Protein AF-U6MDV1-F1 (afdb_monomer_lite)

Organism: NCBI:txid51315

Secondary structure (DSSP, 8-state):
----------------------------------S----------------SPPEEE-HHHHHHHHHHHHHTTTTTSSPPPEEPPHHHHHHHH-HHHHHHHHTSTTGGGGBSSS--STTTB-HHHHHHHHHH-S-TTT-TTGGG--TTTS-SEEEEEETTSPP-HHHHHHHHHHHHHHHHHHTT--GGG-B--TTSTTTTSHHHHHHHHHT-SS--EEEEEEE---SSSEEEEEEEETT---TT-B---HHHHHHHHHHHHHS-----TT----------------

Foldseek 3Di:
DDDDDDDDDDDDDDDDDDDDDDDDDDDDDDDDDDDPDPPPPPPPPPPPQQFFFFKDWCCVLQQVLLQCLQPPLQVCPADRAAADDQVLVLVQQDDVLLVVLLPDPCQQSQFCPSDSDSVGGRVQRSLQRVCQHGGLAASPNLVVRACPNPFFQKFKDWLPDDDRSNVRLVVLQLVLLVLCVVVVPQLVPDWDDCVDPPNVDRSVSNNLRSNDNQFRHKIWMWGRRRNGHIIMIGMDTRRGGDTGDRRHDRSSSVSSVVVSVPPPDDPDPPPPPPPPPDDDDDDDDD

Sequence (286 aa):
MSRLGLLACCGGLLAAAASGDTSETVTSQYAAVNPHNNSLIARSLFVQATGAPKAQDKTDECLSAVNALRTDGLNYFLPTIIKAENAEVFESLGEKTTEELLNGEDASQYSTSGGQGKDDVNFTLAIAAKLAGASAQNCDLGEAANAKKYRGVVVPFAASSSFDCGTLIEASFTAGLRHLQMEKFIAAKGTYNVTKAPFNNVAASNVAFMMSDKSSKMSCAATTNCEAGYNVLYCHFIESLKTGDSTFPVELYNALLKRQEGTAWTADPGFVTIIFSSALLLLSGL

pLDDT: mean 77.91, std 23.86, range [32.16, 98.75]

Radius of gyration: 31.09 Å; chains: 1; bounding box: 73×98×83 Å

Structure (mmCIF, N/CA/C/O backbone):
data_AF-U6MDV1-F1
#
_entry.id   AF-U6MDV1-F1
#
loop_
_atom_site.group_PDB
_atom_site.id
_atom_site.type_symbol
_atom_site.label_atom_id
_atom_site.label_alt_id
_atom_site.label_comp_id
_atom_site.label_asym_id
_atom_site.label_entity_id
_atom_site.label_seq_id
_atom_site.pdbx_PDB_ins_code
_atom_site.Cartn_x
_atom_site.Cartn_y
_atom_site.Cartn_z
_atom_site.occupancy
_atom_site.B_iso_or_equiv
_atom_site.auth_seq_id
_atom_site.auth_comp_id
_atom_site.auth_asym_id
_atom_site.auth_atom_id
_atom_site.pdbx_PDB_model_num
ATOM 1 N N . MET A 1 1 ? -27.266 -76.180 23.041 1.00 39.62 1 MET A N 1
ATOM 2 C CA . MET A 1 1 ? -26.182 -76.878 23.764 1.00 39.62 1 MET A CA 1
ATOM 3 C C . MET A 1 1 ? -25.399 -75.839 24.567 1.00 39.62 1 MET A C 1
ATOM 5 O O . MET A 1 1 ? -25.052 -74.826 23.985 1.00 39.62 1 MET A O 1
ATOM 9 N N . SER A 1 2 ? -25.289 -76.068 25.885 1.00 34.69 2 SER A N 1
ATOM 10 C CA . SER A 1 2 ? -24.341 -75.596 26.935 1.00 34.69 2 SER A CA 1
ATOM 11 C C . SER A 1 2 ? -23.536 -74.290 26.714 1.00 34.69 2 SER A C 1
ATOM 13 O O . SER A 1 2 ? -22.831 -74.191 25.723 1.00 34.69 2 SER A O 1
ATOM 15 N N . ARG A 1 3 ? -23.666 -73.223 27.540 1.00 38.66 3 ARG A N 1
ATOM 16 C CA . ARG A 1 3 ? -23.031 -72.943 28.877 1.00 38.66 3 ARG A CA 1
ATOM 17 C C . ARG A 1 3 ? -21.484 -73.069 28.847 1.00 38.66 3 ARG A C 1
ATOM 19 O O . ARG A 1 3 ? -21.020 -74.051 28.295 1.00 38.66 3 ARG A O 1
ATOM 26 N N . LEU A 1 4 ? -20.609 -72.211 29.400 1.00 40.50 4 LEU A N 1
ATOM 27 C CA . LEU A 1 4 ? -20.542 -71.378 30.626 1.00 40.50 4 LEU A CA 1
ATOM 28 C C . LEU A 1 4 ? -19.373 -70.355 30.474 1.00 40.50 4 LEU A C 1
ATOM 30 O O . LEU A 1 4 ? -18.396 -70.668 29.804 1.00 40.50 4 LEU A O 1
ATOM 34 N N . GLY A 1 5 ? -19.414 -69.177 31.111 1.00 38.81 5 GLY A N 1
ATOM 35 C CA . GLY A 1 5 ? -18.601 -68.914 32.315 1.00 38.81 5 GLY A CA 1
ATOM 36 C C . GLY A 1 5 ? -18.737 -67.463 32.821 1.00 38.81 5 GLY A C 1
ATOM 37 O O . GLY A 1 5 ? -18.787 -66.533 32.024 1.00 38.81 5 GLY A O 1
ATOM 38 N N . LEU A 1 6 ? -18.859 -67.305 34.144 1.00 42.38 6 LEU A N 1
ATOM 39 C CA . LEU A 1 6 ? -19.378 -66.153 34.903 1.00 42.38 6 LEU A CA 1
ATOM 40 C C . LEU A 1 6 ? -18.479 -65.905 36.143 1.00 42.38 6 LEU A C 1
ATOM 42 O O . LEU A 1 6 ? -17.823 -66.852 36.573 1.00 42.38 6 LEU A O 1
ATOM 46 N N . LEU A 1 7 ? -18.609 -64.710 36.760 1.00 43.78 7 LEU A N 1
ATOM 47 C CA . LEU A 1 7 ? -18.232 -64.260 38.138 1.00 43.78 7 LEU A CA 1
ATOM 48 C C . LEU A 1 7 ? -16.873 -63.534 38.274 1.00 43.78 7 LEU A C 1
ATOM 50 O O . LEU A 1 7 ? -15.912 -63.936 37.636 1.00 43.78 7 LEU A O 1
ATOM 54 N N . ALA A 1 8 ? -16.695 -62.457 39.060 1.00 38.97 8 ALA A N 1
ATOM 55 C CA . ALA A 1 8 ? -17.377 -61.901 40.254 1.00 38.97 8 ALA A CA 1
ATOM 56 C C . ALA A 1 8 ? -17.226 -60.343 40.270 1.00 38.97 8 ALA A C 1
ATOM 58 O O . ALA A 1 8 ? -16.275 -59.852 39.676 1.00 38.97 8 ALA A O 1
ATOM 59 N N . CYS A 1 9 ? -18.118 -59.458 40.753 1.00 34.69 9 CYS A N 1
ATOM 60 C CA . CYS A 1 9 ? -18.933 -59.299 41.980 1.00 34.69 9 CYS A CA 1
ATOM 61 C C . CYS A 1 9 ? -18.226 -58.532 43.128 1.00 34.69 9 CYS A C 1
ATOM 63 O O . CYS A 1 9 ? -17.181 -58.980 43.582 1.00 34.69 9 CYS A O 1
ATOM 65 N N . CYS A 1 10 ? -18.842 -57.408 43.556 1.00 39.00 10 CYS A N 1
ATOM 66 C CA . CYS A 1 10 ? -18.919 -56.753 44.893 1.00 39.00 10 CYS A CA 1
ATOM 67 C C . CYS A 1 10 ? -19.172 -55.233 44.686 1.00 39.00 10 CYS A C 1
ATOM 69 O O . CYS A 1 10 ? -18.443 -54.614 43.926 1.00 39.00 10 CYS A O 1
ATOM 71 N N . GLY A 1 11 ? -20.150 -54.522 45.262 1.00 37.78 11 GLY A N 1
ATOM 72 C CA . GLY A 1 11 ? -21.138 -54.829 46.299 1.00 37.78 11 GLY A CA 1
ATOM 73 C C . GLY A 1 11 ? -21.077 -53.813 47.457 1.00 37.78 11 GLY A C 1
ATOM 74 O O . GLY A 1 11 ? -20.152 -53.889 48.254 1.00 37.78 11 GLY A O 1
ATOM 75 N N . GLY A 1 12 ? -22.098 -52.947 47.577 1.00 37.06 12 GLY A N 1
ATOM 76 C CA . GLY A 1 12 ? -22.521 -52.241 48.809 1.00 37.06 12 GLY A CA 1
ATOM 77 C C . GLY A 1 12 ? -22.053 -50.781 48.971 1.00 37.06 12 GLY A C 1
ATOM 78 O O . GLY A 1 12 ? -20.981 -50.428 48.508 1.00 37.06 12 GLY A O 1
ATOM 79 N N . LEU A 1 13 ? -22.773 -49.867 49.635 1.00 38.50 13 LEU A N 1
ATOM 80 C CA . LEU A 1 13 ? -24.082 -49.914 50.303 1.00 38.50 13 LEU A CA 1
ATOM 81 C C . LEU A 1 13 ? -24.507 -48.463 50.662 1.00 38.50 13 LEU A C 1
ATOM 83 O O . LEU A 1 13 ? -23.657 -47.620 50.933 1.00 38.50 13 LEU A O 1
ATOM 87 N N . LEU A 1 14 ? -25.817 -48.198 50.689 1.00 45.03 14 LEU A N 1
ATOM 88 C CA . LEU A 1 14 ? -26.484 -46.973 51.165 1.00 45.03 14 LEU A CA 1
ATOM 89 C C . LEU A 1 14 ? -26.699 -46.982 52.694 1.00 45.03 14 LEU A C 1
ATOM 91 O O . LEU A 1 14 ? -26.989 -48.040 53.245 1.00 45.03 14 LEU A O 1
ATOM 95 N N . ALA A 1 15 ? -26.690 -45.800 53.328 1.00 39.84 15 ALA A N 1
ATOM 96 C CA . ALA A 1 15 ? -27.457 -45.401 54.532 1.00 39.84 15 ALA A CA 1
ATOM 97 C C . ALA A 1 15 ? -27.275 -43.868 54.708 1.00 39.84 15 ALA A C 1
ATOM 99 O O . ALA A 1 15 ? -26.141 -43.411 54.648 1.00 39.84 15 ALA A O 1
ATOM 100 N N . ALA A 1 16 ? -28.258 -42.957 54.718 1.00 36.22 16 ALA A N 1
ATOM 101 C CA . ALA A 1 16 ? -29.569 -42.805 55.371 1.00 36.22 16 ALA A CA 1
ATOM 102 C C . ALA A 1 16 ? -29.532 -41.923 56.646 1.00 36.22 16 ALA A C 1
ATOM 104 O O . ALA A 1 16 ? -28.895 -42.269 57.632 1.00 36.22 16 ALA A O 1
ATOM 105 N N . ALA A 1 17 ? -30.335 -40.849 56.574 1.00 38.06 17 ALA A N 1
ATOM 106 C CA . ALA A 1 17 ? -31.039 -40.098 57.625 1.00 38.06 17 ALA A CA 1
ATOM 107 C C . ALA A 1 17 ? -30.274 -39.181 58.608 1.00 38.06 17 ALA A C 1
ATOM 109 O O . ALA A 1 17 ? -29.567 -39.635 59.498 1.00 38.06 17 ALA A O 1
ATOM 110 N N . ALA A 1 18 ? -30.632 -37.891 58.572 1.00 39.84 18 ALA A N 1
ATOM 111 C CA . ALA A 1 18 ? -31.203 -37.214 59.739 1.00 39.84 18 ALA A CA 1
ATOM 112 C C . ALA A 1 18 ? -32.160 -36.095 59.285 1.00 39.84 18 ALA A C 1
ATOM 114 O O . ALA A 1 18 ? -31.830 -35.258 58.449 1.00 39.84 18 ALA A O 1
ATOM 115 N N . SER A 1 19 ? -33.369 -36.168 59.826 1.00 40.31 19 SER A N 1
ATOM 116 C CA . SER A 1 19 ? -34.537 -35.306 59.667 1.00 40.31 19 SER A CA 1
ATOM 117 C C . SER A 1 19 ? -34.423 -33.991 60.438 1.00 40.31 19 SER A C 1
ATOM 119 O O . SER A 1 19 ? -33.853 -33.959 61.528 1.00 40.31 19 SER A O 1
ATOM 121 N N . GLY A 1 20 ? -35.100 -32.959 59.939 1.00 32.16 20 GLY A N 1
ATOM 122 C CA . GLY A 1 20 ? -35.459 -31.761 60.691 1.00 32.16 20 GLY A CA 1
ATOM 123 C C . GLY A 1 20 ? -36.660 -31.088 60.037 1.00 32.16 20 GLY A C 1
ATOM 124 O O . GLY A 1 20 ? -36.487 -30.227 59.182 1.00 32.16 20 GLY A O 1
ATOM 125 N N . ASP A 1 21 ? -37.861 -31.529 60.411 1.00 38.12 21 ASP A N 1
ATOM 126 C CA . ASP A 1 21 ? -39.113 -30.818 60.154 1.00 38.12 21 ASP A CA 1
ATOM 127 C C . ASP A 1 21 ? -39.186 -29.578 61.050 1.00 38.12 21 ASP A C 1
ATOM 129 O O . ASP A 1 21 ? -39.094 -29.709 62.269 1.00 38.12 21 ASP A O 1
ATOM 133 N N . THR A 1 22 ? -39.481 -28.415 60.470 1.00 38.53 22 THR A N 1
ATOM 134 C CA . THR A 1 22 ? -40.488 -27.501 61.025 1.00 38.53 22 THR A CA 1
ATOM 135 C C . THR A 1 22 ? -41.207 -26.781 59.888 1.00 38.53 22 THR A C 1
ATOM 137 O O . THR A 1 22 ? -40.615 -26.176 58.997 1.00 38.53 22 THR A O 1
ATOM 140 N N . SER A 1 23 ? -42.528 -26.890 59.931 1.00 40.50 23 SER A N 1
ATOM 141 C CA . SER A 1 23 ? -43.489 -26.206 59.085 1.00 40.50 23 SER A CA 1
ATOM 142 C C . SER A 1 23 ? -43.983 -24.982 59.847 1.00 40.50 23 SER A C 1
ATOM 144 O O . SER A 1 23 ? -44.601 -25.159 60.890 1.00 40.50 23 SER A O 1
ATOM 146 N N . GLU A 1 24 ? -43.791 -23.773 59.321 1.00 36.47 24 GLU A N 1
ATOM 147 C CA . GLU A 1 24 ? -44.564 -22.598 59.739 1.00 36.47 24 GLU A CA 1
ATOM 148 C C . GLU A 1 24 ? -44.991 -21.764 58.519 1.00 36.47 24 GLU A C 1
ATOM 150 O O . GLU A 1 24 ? -44.216 -21.062 57.882 1.00 36.47 24 GLU A O 1
ATOM 155 N N . THR A 1 25 ? -46.281 -21.918 58.215 1.00 35.59 25 THR A N 1
ATOM 156 C CA . THR A 1 25 ? -47.265 -20.881 57.864 1.00 35.59 25 THR A CA 1
ATOM 157 C C . THR A 1 25 ? -46.962 -19.844 56.778 1.00 35.59 25 THR A C 1
ATOM 159 O O . THR A 1 25 ? -46.193 -18.902 56.932 1.00 35.59 25 THR A O 1
ATOM 162 N N . VAL A 1 26 ? -47.789 -19.944 55.735 1.00 39.44 26 VAL A N 1
ATOM 163 C CA . VAL A 1 26 ? -48.196 -18.886 54.806 1.00 39.44 26 VAL A CA 1
ATOM 164 C C . VAL A 1 26 ? -48.718 -17.656 55.559 1.00 39.44 26 VAL A C 1
ATOM 166 O O . VAL A 1 26 ? -49.687 -17.756 56.307 1.00 39.44 26 VAL A O 1
ATOM 169 N N . THR A 1 27 ? -48.183 -16.477 55.242 1.00 33.94 27 THR A N 1
ATOM 170 C CA . THR A 1 27 ? -48.948 -15.223 55.256 1.00 33.94 27 THR A CA 1
ATOM 171 C C . THR A 1 27 ? -48.653 -14.428 53.989 1.00 33.94 27 THR A C 1
ATOM 173 O O . THR A 1 27 ? -47.619 -13.791 53.824 1.00 33.94 27 THR A O 1
ATOM 176 N N . SER A 1 28 ? -49.616 -14.459 53.071 1.00 36.53 28 SER A N 1
ATOM 177 C CA . SER A 1 28 ? -49.776 -13.435 52.050 1.00 36.53 28 SER A CA 1
ATOM 178 C C . SER A 1 28 ? -50.178 -12.124 52.728 1.00 36.53 28 SER A C 1
ATOM 180 O O . SER A 1 28 ? -51.263 -12.044 53.309 1.00 36.53 28 SER A O 1
ATOM 182 N N . GLN A 1 29 ? -49.360 -11.084 52.610 1.00 36.53 29 GLN A N 1
ATOM 183 C CA . GLN A 1 29 ? -49.842 -9.713 52.737 1.00 36.53 29 GLN A CA 1
ATOM 184 C C . GLN A 1 29 ? -49.679 -9.014 51.394 1.00 36.53 29 GLN A C 1
ATOM 186 O O . GLN A 1 29 ? -48.580 -8.719 50.935 1.00 36.53 29 GLN A O 1
ATOM 191 N N . TYR A 1 30 ? -50.827 -8.783 50.762 1.00 34.41 30 TYR A N 1
ATOM 192 C CA . TYR A 1 30 ? -51.002 -7.766 49.743 1.00 34.41 30 TYR A CA 1
ATOM 193 C C . TYR A 1 30 ? -50.649 -6.408 50.354 1.00 34.41 30 TYR A C 1
ATOM 195 O O . TYR A 1 30 ? -51.319 -5.951 51.277 1.00 34.41 30 TYR A O 1
ATOM 203 N N . ALA A 1 31 ? -49.643 -5.745 49.795 1.00 33.31 31 ALA A N 1
ATOM 204 C CA . ALA A 1 31 ? -49.523 -4.300 49.872 1.00 33.31 31 ALA A CA 1
ATOM 205 C C . ALA A 1 31 ? -49.710 -3.756 48.455 1.00 33.31 31 ALA A C 1
ATOM 207 O O . ALA A 1 31 ? -48.884 -3.971 47.569 1.00 33.31 31 ALA A O 1
ATOM 208 N N . ALA A 1 32 ? -50.843 -3.088 48.245 1.00 39.19 32 ALA A N 1
ATOM 209 C CA . ALA A 1 32 ? -51.082 -2.255 47.083 1.00 39.19 32 ALA A CA 1
ATOM 210 C C . ALA A 1 32 ? -50.077 -1.095 47.109 1.00 39.19 32 ALA A C 1
ATOM 212 O O . ALA A 1 32 ? -50.178 -0.200 47.948 1.00 39.19 32 ALA A O 1
ATOM 213 N N . VAL A 1 33 ? -49.100 -1.126 46.202 1.00 35.88 33 VAL A N 1
ATOM 214 C CA . VAL A 1 33 ? -48.184 -0.009 45.959 1.00 35.88 33 VAL A CA 1
ATOM 215 C C . VAL A 1 33 ? -48.542 0.624 44.614 1.00 35.88 33 VAL A C 1
ATOM 217 O O . VAL A 1 33 ? -48.618 -0.033 43.582 1.00 35.88 33 VAL A O 1
ATOM 220 N N . ASN A 1 34 ? -48.821 1.918 44.709 1.00 33.59 34 ASN A N 1
ATOM 221 C CA . ASN A 1 34 ? -49.168 2.919 43.701 1.00 33.59 34 ASN A CA 1
ATOM 222 C C . ASN A 1 34 ? -48.452 2.743 42.325 1.00 33.59 34 ASN A C 1
ATOM 224 O O . ASN A 1 34 ? -47.233 2.559 42.310 1.00 33.59 34 ASN A O 1
ATOM 228 N N . PRO A 1 35 ? -49.140 2.866 41.166 1.00 40.78 35 PRO A N 1
ATOM 229 C CA . PRO A 1 35 ? -48.629 2.484 39.840 1.00 40.78 35 PRO A CA 1
ATOM 230 C C . PRO A 1 35 ? -47.802 3.566 39.112 1.00 40.78 35 PRO A C 1
ATOM 232 O O . PRO A 1 35 ? -47.861 3.684 37.890 1.00 40.78 35 PRO A O 1
ATOM 235 N N . HIS A 1 36 ? -46.984 4.343 39.824 1.00 39.16 36 HIS A N 1
ATOM 236 C CA . HIS A 1 36 ? -46.105 5.344 39.203 1.00 39.16 36 HIS A CA 1
ATOM 237 C C . HIS A 1 36 ? -44.656 5.200 39.664 1.00 39.16 36 HIS A C 1
ATOM 239 O O . HIS A 1 36 ? -44.107 6.064 40.335 1.00 39.16 36 HIS A O 1
ATOM 245 N N . ASN A 1 37 ? -44.043 4.080 39.291 1.00 36.25 37 ASN A N 1
ATOM 246 C CA . ASN A 1 37 ? -42.611 4.000 39.011 1.00 36.25 37 ASN A CA 1
ATOM 247 C C . ASN A 1 37 ? -42.342 2.682 38.285 1.00 36.25 37 ASN A C 1
ATOM 249 O O . ASN A 1 37 ? -41.973 1.674 38.888 1.00 36.25 37 ASN A O 1
ATOM 253 N N . ASN A 1 38 ? -42.535 2.688 36.964 1.00 32.25 38 ASN A N 1
ATOM 254 C CA . ASN A 1 38 ? -41.917 1.678 36.118 1.00 32.25 38 ASN A CA 1
ATOM 255 C C . ASN A 1 38 ? -40.406 1.906 36.179 1.00 32.25 38 ASN A C 1
ATOM 257 O O . ASN A 1 38 ? -39.830 2.667 35.404 1.00 32.25 38 ASN A O 1
ATOM 261 N N . SER A 1 39 ? -39.782 1.220 37.133 1.00 33.84 39 SER A N 1
ATOM 262 C CA . SER A 1 39 ? -38.450 0.668 36.977 1.00 33.84 39 SER A CA 1
ATOM 263 C C . SER A 1 39 ? -38.439 -0.088 35.650 1.00 33.84 39 SER A C 1
ATOM 265 O O . SER A 1 39 ? -38.841 -1.249 35.551 1.00 33.84 39 SER A O 1
ATOM 267 N N . LEU A 1 40 ? -38.037 0.612 34.592 1.00 39.94 40 LEU A N 1
ATOM 268 C CA . LEU A 1 40 ? -37.433 -0.021 33.441 1.00 39.94 40 LEU A CA 1
ATOM 269 C C . LEU A 1 40 ? -36.195 -0.728 33.988 1.00 39.94 40 LEU A C 1
ATOM 271 O O . LEU A 1 40 ? -35.097 -0.176 34.005 1.00 39.94 40 LEU A O 1
ATOM 275 N N . ILE A 1 41 ? -36.364 -1.989 34.383 1.00 38.81 41 ILE A N 1
ATOM 276 C CA . ILE A 1 41 ? -35.324 -2.991 34.184 1.00 38.81 41 ILE A CA 1
ATOM 277 C C . ILE A 1 41 ? -35.210 -3.127 32.664 1.00 38.81 41 ILE A C 1
ATOM 279 O O . ILE A 1 41 ? -35.656 -4.092 32.045 1.00 38.81 41 ILE A O 1
ATOM 283 N N . ALA A 1 42 ? -34.643 -2.092 32.047 1.00 35.53 42 ALA A N 1
ATOM 284 C CA . ALA A 1 42 ? -33.934 -2.223 30.808 1.00 35.53 42 ALA A CA 1
ATOM 285 C C . ALA A 1 42 ? -32.806 -3.184 31.161 1.00 35.53 42 ALA A C 1
ATOM 287 O O . ALA A 1 42 ? -31.774 -2.794 31.705 1.00 35.53 42 ALA A O 1
ATOM 288 N N . ARG A 1 43 ? -33.032 -4.477 30.900 1.00 34.00 43 ARG A N 1
ATOM 289 C CA . ARG A 1 43 ? -31.939 -5.331 30.461 1.00 34.00 43 ARG A CA 1
ATOM 290 C C . ARG A 1 43 ? -31.271 -4.525 29.370 1.00 34.00 43 ARG A C 1
ATOM 292 O O . ARG A 1 43 ? -31.823 -4.366 28.284 1.00 34.00 43 ARG A O 1
ATOM 299 N N . SER A 1 44 ? -30.161 -3.921 29.738 1.00 36.12 44 SER A N 1
ATOM 300 C CA . SER A 1 44 ? -29.277 -3.230 28.850 1.00 36.12 44 SER A CA 1
ATOM 301 C C . SER A 1 44 ? -28.830 -4.235 27.802 1.00 36.12 44 SER A C 1
ATOM 303 O O . SER A 1 44 ? -27.805 -4.899 27.919 1.00 36.12 44 SER A O 1
ATOM 305 N N . LEU A 1 45 ? -29.594 -4.295 26.720 1.00 34.78 45 LEU A N 1
ATOM 306 C CA . LEU A 1 45 ? -29.051 -4.476 25.392 1.00 34.78 45 LEU A CA 1
ATOM 307 C C . LEU A 1 45 ? -28.218 -3.219 25.094 1.00 34.78 45 LEU A C 1
ATOM 309 O O . LEU A 1 45 ? -28.533 -2.448 24.194 1.00 34.78 45 LEU A O 1
ATOM 313 N N . PHE A 1 46 ? -27.169 -2.978 25.890 1.00 42.25 46 PHE A N 1
ATOM 314 C CA . PHE A 1 46 ? -26.032 -2.208 25.425 1.00 42.25 46 PHE A CA 1
ATOM 315 C C . PHE A 1 46 ? -25.391 -3.110 24.373 1.00 42.25 46 PHE A C 1
ATOM 317 O O . PHE A 1 46 ? -24.430 -3.825 24.639 1.00 42.25 46 PHE A O 1
ATOM 324 N N . VAL A 1 47 ? -25.947 -3.083 23.161 1.00 41.16 47 VAL A N 1
ATOM 325 C CA . VAL A 1 47 ? -25.078 -3.022 21.995 1.00 41.16 47 VAL A CA 1
ATOM 326 C C . VAL A 1 47 ? -24.236 -1.788 22.283 1.00 41.16 47 VAL A C 1
ATOM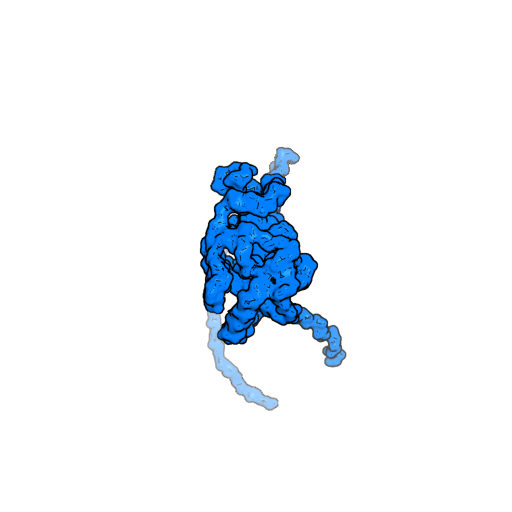 328 O O . VAL A 1 47 ? -24.716 -0.660 22.166 1.00 41.16 47 VAL A O 1
ATOM 331 N N . GLN A 1 48 ? -23.048 -1.998 22.857 1.00 41.41 48 GLN A N 1
ATOM 332 C CA . GLN A 1 48 ? -22.047 -0.949 22.901 1.00 41.41 48 GLN A CA 1
ATOM 333 C C . GLN A 1 48 ? -21.987 -0.431 21.471 1.00 41.41 48 GLN A C 1
ATOM 335 O O . GLN A 1 48 ? -21.876 -1.230 20.544 1.00 41.41 48 GLN A O 1
ATOM 340 N N . ALA A 1 49 ? -22.153 0.877 21.284 1.00 45.38 49 ALA A N 1
ATOM 341 C CA . ALA A 1 49 ? -21.747 1.499 20.042 1.00 45.38 49 ALA A CA 1
ATOM 342 C C . ALA A 1 49 ? -20.253 1.187 19.916 1.00 45.38 49 ALA A C 1
ATOM 344 O O . ALA A 1 49 ? -19.413 1.838 20.540 1.00 45.38 49 ALA A O 1
ATOM 345 N N . THR A 1 50 ? -19.938 0.084 19.242 1.00 58.75 50 THR A N 1
ATOM 346 C CA . THR A 1 50 ? -18.587 -0.332 18.912 1.00 58.75 50 THR A CA 1
ATOM 347 C C . THR A 1 50 ? -18.146 0.713 17.914 1.00 58.75 50 THR A C 1
ATOM 349 O O . THR A 1 50 ? -18.511 0.638 16.743 1.00 58.75 50 THR A O 1
ATOM 352 N N . GLY A 1 51 ? -17.525 1.778 18.426 1.00 77.94 51 GLY A N 1
ATOM 353 C CA . GLY A 1 51 ? -17.136 2.934 17.631 1.00 77.94 51 GLY A CA 1
ATOM 354 C C . GLY A 1 51 ? -16.302 2.534 16.416 1.00 77.94 51 GLY A C 1
ATOM 355 O O . GLY A 1 51 ? -15.934 1.369 16.235 1.00 77.94 51 GLY A O 1
ATOM 356 N N . ALA A 1 52 ? -15.996 3.514 15.578 1.00 85.62 52 ALA A N 1
ATOM 357 C CA . ALA A 1 52 ? -15.194 3.290 14.388 1.00 85.62 52 ALA A CA 1
ATOM 358 C C . ALA A 1 52 ? -13.871 2.541 14.692 1.00 85.62 52 ALA A C 1
ATOM 360 O O . ALA A 1 52 ? -13.324 2.637 15.802 1.00 85.62 52 ALA A O 1
ATOM 361 N N . PRO A 1 53 ? -13.349 1.763 13.723 1.00 90.94 53 PRO A N 1
ATOM 362 C CA . PRO A 1 53 ? -12.063 1.091 13.862 1.00 90.94 53 PRO A CA 1
ATOM 363 C C . PRO A 1 53 ? -10.961 2.082 14.249 1.00 90.94 53 PRO A C 1
ATOM 365 O O . PRO A 1 53 ? -10.888 3.194 13.730 1.00 90.94 53 PRO A O 1
ATOM 368 N N . LYS A 1 54 ? -10.070 1.672 15.151 1.00 91.38 54 LYS A N 1
ATOM 369 C CA . LYS A 1 54 ? -8.937 2.486 15.593 1.00 91.38 54 LYS A CA 1
ATOM 370 C C . LYS A 1 54 ? -7.685 2.045 14.860 1.00 91.38 54 LYS A C 1
ATOM 372 O O . LYS A 1 54 ? -7.302 0.876 14.914 1.00 91.38 54 LYS A O 1
ATOM 377 N N . ALA A 1 55 ? -7.040 3.000 14.204 1.00 93.88 55 ALA A N 1
ATOM 378 C CA . ALA A 1 55 ? -5.762 2.790 13.550 1.00 93.88 55 ALA A CA 1
ATOM 379 C C . ALA A 1 55 ? -4.595 3.214 14.449 1.00 93.88 55 ALA A C 1
ATOM 381 O O . ALA A 1 55 ? -4.726 4.112 15.281 1.00 93.88 55 ALA A O 1
ATOM 382 N N . GLN A 1 56 ? -3.447 2.575 14.259 1.00 94.75 56 GLN A N 1
ATOM 383 C CA . GLN A 1 56 ? -2.187 2.899 14.926 1.00 94.75 56 GLN A CA 1
ATOM 384 C C . GLN A 1 56 ? -1.130 3.246 13.880 1.00 94.75 56 GLN A C 1
ATOM 386 O O . GLN A 1 56 ? -1.151 2.671 12.792 1.00 94.75 56 GLN A O 1
ATOM 391 N N . ASP A 1 57 ? -0.203 4.151 14.208 1.00 95.56 57 ASP A N 1
ATOM 392 C CA . ASP A 1 57 ? 0.963 4.423 13.357 1.00 95.56 57 ASP A CA 1
ATOM 393 C C . ASP A 1 57 ? 1.838 3.167 13.305 1.00 95.56 57 ASP A C 1
ATOM 395 O O . ASP A 1 57 ? 2.230 2.618 14.337 1.00 95.56 57 ASP A O 1
ATOM 399 N N . LYS A 1 58 ? 2.103 2.700 12.086 1.00 97.38 58 LYS A N 1
ATOM 400 C CA . LYS A 1 58 ? 2.926 1.522 11.787 1.00 97.38 58 LYS A CA 1
ATOM 401 C C . LYS A 1 58 ? 4.089 1.856 10.863 1.00 97.38 58 LYS A C 1
ATOM 403 O O . LYS A 1 58 ? 4.720 0.957 10.314 1.00 97.38 58 LYS A O 1
ATOM 408 N N . THR A 1 59 ? 4.380 3.142 10.685 1.00 97.38 59 THR A N 1
ATOM 409 C CA . THR A 1 59 ? 5.352 3.621 9.703 1.00 97.38 59 THR A CA 1
ATOM 410 C C . THR A 1 59 ? 6.721 3.003 9.924 1.00 97.38 59 THR A C 1
ATOM 412 O O . THR A 1 59 ? 7.250 2.424 8.988 1.00 97.38 59 THR A O 1
ATOM 415 N N . ASP A 1 60 ? 7.270 3.054 11.137 1.00 96.31 60 ASP A N 1
ATOM 416 C CA . ASP A 1 60 ? 8.639 2.584 11.394 1.00 96.31 60 ASP A CA 1
ATOM 417 C C . ASP A 1 60 ? 8.784 1.063 11.194 1.00 96.31 60 ASP A C 1
ATOM 419 O O . ASP A 1 60 ? 9.761 0.599 10.606 1.00 96.31 60 ASP A O 1
ATOM 423 N N . GLU A 1 61 ? 7.770 0.291 11.600 1.00 94.94 61 GLU A N 1
ATOM 424 C CA . GLU A 1 61 ? 7.704 -1.164 11.398 1.00 94.94 61 GLU A CA 1
ATOM 425 C C . GLU A 1 61 ? 7.651 -1.515 9.899 1.00 94.94 61 GLU A C 1
ATOM 427 O O . GLU A 1 61 ? 8.405 -2.359 9.412 1.00 94.94 61 GLU A O 1
ATOM 432 N N . CYS A 1 62 ? 6.805 -0.814 9.140 1.00 98.00 62 CYS A N 1
ATOM 433 C CA . CYS A 1 62 ? 6.612 -1.046 7.711 1.00 98.00 62 CYS A CA 1
ATOM 434 C C . CYS A 1 62 ? 7.732 -0.494 6.828 1.00 98.00 62 CYS A C 1
ATOM 436 O O . CYS A 1 62 ? 8.012 -1.052 5.766 1.00 98.00 62 CYS A O 1
ATOM 438 N N . LEU A 1 63 ? 8.378 0.595 7.247 1.00 97.25 63 LEU A N 1
ATOM 439 C CA . LEU A 1 63 ? 9.453 1.246 6.505 1.00 97.25 63 LEU A CA 1
ATOM 440 C C . LEU A 1 63 ? 10.626 0.287 6.301 1.00 97.25 63 LEU A C 1
ATOM 442 O O . LEU A 1 63 ? 11.182 0.223 5.207 1.00 97.25 63 LEU A O 1
ATOM 446 N N . SER A 1 64 ? 10.961 -0.491 7.334 1.00 95.62 64 SER A N 1
ATOM 447 C CA . SER A 1 64 ? 11.993 -1.528 7.258 1.00 95.62 64 SER A CA 1
ATOM 448 C C . SER A 1 64 ? 11.657 -2.577 6.191 1.00 95.62 64 SER A C 1
ATOM 450 O O . SER A 1 64 ? 12.466 -2.836 5.300 1.00 95.62 64 SER A O 1
ATOM 452 N N . ALA A 1 65 ? 10.428 -3.107 6.214 1.00 96.00 65 ALA A N 1
ATOM 453 C CA . ALA A 1 65 ? 9.971 -4.121 5.264 1.00 96.00 65 ALA A CA 1
ATOM 454 C C . ALA A 1 65 ? 9.954 -3.607 3.814 1.00 96.00 65 ALA A C 1
ATOM 456 O O . ALA A 1 65 ? 10.474 -4.260 2.908 1.00 96.00 65 ALA A O 1
ATOM 457 N N . VAL A 1 66 ? 9.405 -2.411 3.583 1.00 96.31 66 VAL A N 1
ATOM 458 C CA . VAL A 1 66 ? 9.366 -1.804 2.243 1.00 96.31 66 VAL A CA 1
ATOM 459 C C . VAL A 1 66 ? 10.777 -1.501 1.738 1.00 96.31 66 VAL A C 1
ATOM 461 O O . VAL A 1 66 ? 11.075 -1.772 0.575 1.00 96.31 66 VAL A O 1
ATOM 464 N N . ASN A 1 67 ? 11.669 -0.988 2.589 1.00 95.44 67 ASN A N 1
ATOM 465 C CA . ASN A 1 67 ? 13.048 -0.722 2.188 1.00 95.44 67 ASN A CA 1
ATOM 466 C C . ASN A 1 67 ? 13.810 -2.003 1.844 1.00 95.44 67 ASN A C 1
ATOM 468 O O . ASN A 1 67 ? 14.460 -2.020 0.803 1.00 95.44 67 ASN A O 1
ATOM 472 N N . ALA A 1 68 ? 13.648 -3.086 2.609 1.00 92.88 68 ALA A N 1
ATOM 473 C CA . ALA A 1 68 ? 14.230 -4.389 2.272 1.00 92.88 68 ALA A CA 1
ATOM 474 C C . ALA A 1 68 ? 13.756 -4.894 0.893 1.00 92.88 68 ALA A C 1
ATOM 476 O O . ALA A 1 68 ? 14.539 -5.409 0.089 1.00 92.88 68 ALA A O 1
ATOM 477 N N . LEU A 1 69 ? 12.481 -4.689 0.542 1.00 92.25 69 LEU A N 1
ATOM 478 C CA . LEU A 1 69 ? 11.995 -5.007 -0.805 1.00 92.25 69 LEU A CA 1
ATOM 479 C C . LEU A 1 69 ? 12.649 -4.142 -1.894 1.00 92.25 69 LEU A C 1
ATOM 481 O O . LEU A 1 69 ? 12.894 -4.647 -2.987 1.00 92.25 69 LEU A O 1
ATOM 485 N N . ARG A 1 70 ? 12.938 -2.866 -1.613 1.00 92.06 70 ARG A N 1
ATOM 486 C CA . ARG A 1 70 ? 13.516 -1.910 -2.578 1.00 92.06 70 ARG A CA 1
ATOM 487 C C . ARG A 1 70 ? 15.026 -2.055 -2.761 1.00 92.06 70 ARG A C 1
ATOM 489 O O . ARG A 1 70 ? 15.529 -1.742 -3.840 1.00 92.06 70 ARG A O 1
ATOM 496 N N . THR A 1 71 ? 15.751 -2.504 -1.739 1.00 89.44 71 THR A N 1
ATOM 497 C CA . THR A 1 71 ? 17.220 -2.563 -1.765 1.00 89.44 71 THR A CA 1
ATOM 498 C C . THR A 1 71 ? 17.761 -3.965 -2.004 1.00 89.44 71 THR A C 1
ATOM 500 O O . THR A 1 71 ? 18.739 -4.129 -2.741 1.00 89.44 71 THR A O 1
ATOM 503 N N . ASP A 1 72 ? 17.142 -4.985 -1.412 1.00 85.44 72 ASP A N 1
ATOM 504 C CA . ASP A 1 72 ? 17.783 -6.292 -1.288 1.00 85.44 72 ASP A CA 1
ATOM 505 C C . ASP A 1 72 ? 17.785 -7.042 -2.618 1.00 85.44 72 ASP A C 1
ATOM 507 O O . ASP A 1 72 ? 16.742 -7.331 -3.211 1.00 85.44 72 ASP A O 1
ATOM 511 N N . GLY A 1 73 ? 18.987 -7.363 -3.101 1.00 75.44 73 GLY A N 1
ATOM 512 C CA . GLY A 1 73 ? 19.176 -8.075 -4.365 1.00 75.44 73 GLY A CA 1
ATOM 513 C C . GLY A 1 73 ? 18.816 -7.260 -5.613 1.00 75.44 73 GLY A C 1
ATOM 514 O O . GLY A 1 73 ? 18.764 -7.829 -6.701 1.00 75.44 73 GLY A O 1
ATOM 515 N N . LEU A 1 74 ? 18.587 -5.946 -5.480 1.00 83.25 74 LEU A N 1
ATOM 516 C CA . LEU A 1 74 ? 18.172 -5.062 -6.577 1.00 83.25 74 LEU A CA 1
ATOM 517 C C . LEU A 1 74 ? 19.249 -4.059 -6.999 1.00 83.25 74 LEU A C 1
ATOM 519 O O . LEU A 1 74 ? 18.923 -3.045 -7.601 1.00 83.25 74 LEU A O 1
ATOM 523 N N . ASN A 1 75 ? 20.529 -4.310 -6.703 1.00 77.44 75 ASN A N 1
ATOM 524 C CA . ASN A 1 75 ? 21.661 -3.485 -7.160 1.00 77.44 75 ASN A CA 1
ATOM 525 C C . ASN A 1 75 ? 21.453 -1.964 -6.992 1.00 77.44 75 ASN A C 1
ATOM 527 O O . ASN A 1 75 ? 21.919 -1.185 -7.820 1.00 77.44 75 ASN A O 1
ATOM 531 N N . TYR 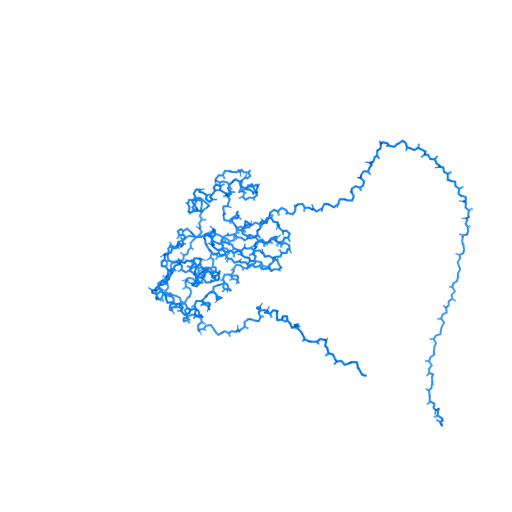A 1 76 ? 20.744 -1.542 -5.939 1.00 74.94 76 TYR A N 1
ATOM 532 C CA . TYR A 1 76 ? 20.423 -0.137 -5.669 1.00 74.94 76 TYR A CA 1
ATOM 533 C C . TYR A 1 76 ? 19.590 0.568 -6.761 1.00 74.94 76 TYR A C 1
ATOM 535 O O . TYR A 1 76 ? 19.698 1.782 -6.918 1.00 74.94 76 TYR A O 1
ATOM 543 N N . PHE A 1 77 ? 18.734 -0.158 -7.499 1.00 82.00 77 PHE A N 1
ATOM 544 C CA . PHE A 1 77 ? 17.807 0.440 -8.478 1.00 82.00 77 PHE A CA 1
ATOM 545 C C . PHE A 1 77 ? 16.906 1.516 -7.870 1.00 82.00 77 PHE A C 1
ATOM 547 O O . PHE A 1 77 ? 16.536 2.467 -8.555 1.00 82.00 77 PHE A O 1
ATOM 554 N N . LEU A 1 78 ? 16.538 1.352 -6.600 1.00 88.50 78 LEU A N 1
ATOM 555 C CA . LEU A 1 78 ? 15.697 2.286 -5.874 1.00 88.50 78 LEU A CA 1
ATOM 556 C C . LEU A 1 78 ? 16.413 2.773 -4.612 1.00 88.50 78 LEU A C 1
ATOM 558 O O . LEU A 1 78 ? 17.008 1.962 -3.896 1.00 88.50 78 LEU A O 1
ATOM 562 N N . PRO A 1 79 ? 16.320 4.075 -4.293 1.00 89.12 79 PRO A N 1
ATOM 563 C CA . PRO A 1 79 ? 16.737 4.563 -2.992 1.00 89.12 79 PRO A CA 1
ATOM 564 C C . PRO A 1 79 ? 15.786 4.052 -1.905 1.00 89.12 79 PRO A C 1
ATOM 566 O O . PRO A 1 79 ? 14.613 3.730 -2.161 1.00 89.12 79 PRO A O 1
ATOM 569 N N . THR A 1 80 ? 16.293 4.028 -0.674 1.00 92.12 80 THR A N 1
ATOM 570 C CA . THR A 1 80 ? 15.456 3.843 0.506 1.00 92.12 80 THR A CA 1
ATOM 571 C C . THR A 1 80 ? 14.496 5.016 0.659 1.00 92.12 80 THR A C 1
ATOM 573 O O . THR A 1 80 ? 14.801 6.164 0.335 1.00 92.12 80 THR A O 1
ATOM 576 N N . ILE A 1 81 ? 13.315 4.700 1.162 1.00 94.62 81 ILE A N 1
ATOM 577 C CA . ILE A 1 81 ? 12.288 5.651 1.550 1.00 94.62 81 ILE A CA 1
ATOM 578 C C . ILE A 1 81 ? 12.493 5.988 3.027 1.00 94.62 81 ILE A C 1
ATOM 580 O O . ILE A 1 81 ? 12.960 5.150 3.806 1.00 94.62 81 ILE A O 1
ATOM 584 N N . ILE A 1 82 ? 12.140 7.211 3.415 1.00 96.88 82 ILE A N 1
ATOM 585 C CA . ILE A 1 82 ? 12.138 7.659 4.813 1.00 96.88 82 ILE A CA 1
ATOM 586 C C . ILE A 1 82 ? 10.716 7.940 5.316 1.00 96.88 82 ILE A C 1
ATOM 588 O O . ILE A 1 82 ? 9.754 7.968 4.547 1.00 96.88 82 ILE A O 1
ATOM 592 N N . LYS A 1 83 ? 10.567 8.137 6.626 1.00 97.31 83 LYS A N 1
ATOM 593 C CA . LYS A 1 83 ? 9.289 8.514 7.236 1.00 97.31 83 LYS A CA 1
ATOM 594 C C . LYS A 1 83 ? 8.826 9.877 6.707 1.00 97.31 83 LYS A C 1
ATOM 596 O O . LYS A 1 83 ? 9.621 10.810 6.611 1.00 97.31 83 LYS A O 1
ATOM 601 N N . ALA A 1 84 ? 7.554 9.962 6.332 1.00 96.12 84 ALA A N 1
ATOM 602 C CA . ALA A 1 84 ? 6.884 11.214 6.007 1.00 96.12 84 ALA A CA 1
ATOM 603 C C . ALA A 1 84 ? 6.337 11.862 7.280 1.00 96.12 84 ALA A C 1
ATOM 605 O O . ALA A 1 84 ? 5.763 11.172 8.129 1.00 96.12 84 ALA A O 1
ATOM 606 N N . GLU A 1 85 ? 6.458 13.181 7.374 1.00 91.62 85 GLU A N 1
ATOM 607 C CA . GLU A 1 85 ? 5.812 13.946 8.438 1.00 91.62 85 GLU A CA 1
ATOM 608 C C . GLU A 1 85 ? 4.318 14.146 8.139 1.00 91.62 85 GLU A C 1
ATOM 610 O O . GLU A 1 85 ? 3.895 14.186 6.980 1.00 91.62 85 GLU A O 1
ATOM 615 N N . ASN A 1 86 ? 3.496 14.315 9.180 1.00 86.94 86 ASN A N 1
ATOM 616 C CA . ASN A 1 86 ? 2.041 14.446 9.015 1.00 86.94 86 ASN A CA 1
ATOM 617 C C . ASN A 1 86 ? 1.646 15.644 8.127 1.00 86.94 86 ASN A C 1
ATOM 619 O O . ASN A 1 86 ? 0.723 15.540 7.321 1.00 86.94 86 ASN A O 1
ATOM 623 N N . ALA A 1 87 ? 2.384 16.756 8.220 1.00 88.06 87 ALA A N 1
ATOM 624 C CA . ALA A 1 87 ? 2.180 17.928 7.367 1.00 88.06 87 ALA A CA 1
ATOM 625 C C . ALA A 1 87 ? 2.402 17.611 5.874 1.00 88.06 87 ALA A C 1
ATOM 627 O O . ALA A 1 87 ? 1.652 18.072 5.019 1.00 88.06 87 ALA A O 1
ATOM 628 N N . GLU A 1 88 ? 3.372 16.754 5.550 1.00 92.31 88 GLU A N 1
ATOM 629 C CA . GLU A 1 88 ? 3.647 16.345 4.166 1.00 92.31 88 GLU A CA 1
ATOM 630 C C . GLU A 1 88 ? 2.537 15.433 3.624 1.00 92.31 88 GLU A C 1
ATOM 632 O O . GLU A 1 88 ? 2.135 15.525 2.460 1.00 92.31 88 GLU A O 1
ATOM 637 N N . VAL A 1 89 ? 1.996 14.559 4.481 1.00 92.06 89 VAL A N 1
ATOM 638 C CA . VAL A 1 89 ? 0.827 13.731 4.146 1.00 92.06 89 VAL A CA 1
ATOM 639 C C . VAL A 1 89 ? -0.385 14.621 3.861 1.00 92.06 89 VAL A C 1
ATOM 641 O O . VAL A 1 89 ? -1.077 14.426 2.862 1.00 92.06 89 VAL A O 1
ATOM 644 N N . PHE A 1 90 ? -0.618 15.638 4.691 1.00 88.38 90 PHE A N 1
ATOM 645 C CA . PHE A 1 90 ? -1.686 16.612 4.481 1.00 88.38 90 PHE A CA 1
ATOM 646 C C . PHE A 1 90 ? -1.572 17.314 3.117 1.00 88.38 90 PHE A C 1
ATOM 648 O O . PHE A 1 90 ? -2.537 17.334 2.347 1.00 88.38 90 PHE A O 1
ATOM 655 N N . GLU A 1 91 ? -0.394 17.856 2.796 1.00 90.12 91 GLU A N 1
ATOM 656 C CA . GLU A 1 91 ? -0.163 18.581 1.541 1.00 90.12 91 GLU A CA 1
ATOM 657 C C . GLU A 1 91 ? -0.346 17.681 0.309 1.00 90.12 91 GLU A C 1
ATOM 659 O O . GLU A 1 91 ? -0.894 18.105 -0.712 1.00 90.12 91 GLU A O 1
ATOM 664 N N . SER A 1 92 ? 0.059 16.414 0.407 1.00 91.62 92 SER A N 1
ATOM 665 C CA . SER A 1 92 ? 0.031 15.470 -0.716 1.00 91.62 92 SER A CA 1
ATOM 666 C C . SER A 1 92 ? -1.340 14.834 -0.991 1.00 91.62 92 SER A C 1
ATOM 668 O O . SER A 1 92 ? -1.634 14.510 -2.148 1.00 91.62 92 SER A O 1
ATOM 670 N N . LEU A 1 93 ? -2.208 14.686 0.017 1.00 89.88 93 LEU A N 1
ATOM 671 C CA . LEU A 1 93 ? -3.573 14.156 -0.153 1.00 89.88 93 LEU A CA 1
ATOM 672 C C . LEU A 1 93 ? -4.513 15.126 -0.890 1.00 89.88 93 LEU A C 1
ATOM 674 O O . LEU A 1 93 ? -5.492 14.694 -1.516 1.00 89.88 93 LEU A O 1
ATOM 678 N N . GLY A 1 94 ? -4.193 16.420 -0.842 1.00 86.00 94 GLY A N 1
ATOM 679 C CA . GLY A 1 94 ? -4.969 17.495 -1.447 1.00 86.00 94 GLY A CA 1
ATOM 680 C C . GLY A 1 94 ? -6.187 17.914 -0.619 1.00 86.00 94 GLY A C 1
ATOM 681 O O . GLY A 1 94 ? -6.789 17.128 0.113 1.00 86.00 94 GLY A O 1
ATOM 682 N N . GLU A 1 95 ? -6.583 19.176 -0.790 1.00 84.69 95 GLU A N 1
ATOM 683 C CA . GLU A 1 95 ? -7.564 19.869 0.055 1.00 84.69 95 GLU A CA 1
ATOM 684 C C . GLU A 1 95 ? -8.904 19.133 0.184 1.00 84.69 95 GLU A C 1
ATOM 686 O O . GLU A 1 95 ? -9.363 18.887 1.295 1.00 84.69 95 GLU A O 1
ATOM 691 N N . LYS A 1 96 ? -9.483 18.679 -0.935 1.00 85.12 96 LYS A N 1
ATOM 692 C CA . LYS A 1 96 ? -10.775 17.975 -0.940 1.00 85.12 96 LYS A CA 1
ATOM 693 C C . LYS A 1 96 ? -10.759 16.694 -0.099 1.00 85.12 96 LYS A C 1
ATOM 695 O O . LYS A 1 96 ? -11.720 16.410 0.612 1.00 85.12 96 LYS A O 1
ATOM 700 N N . THR A 1 97 ? -9.695 15.897 -0.212 1.00 85.88 97 THR A N 1
ATOM 701 C CA . THR A 1 97 ? -9.557 14.647 0.550 1.00 85.88 97 THR A CA 1
ATOM 702 C C . THR A 1 97 ? -9.479 14.960 2.035 1.00 85.88 97 THR A C 1
ATOM 704 O O . THR A 1 97 ? -10.139 14.313 2.846 1.00 85.88 97 THR A O 1
ATOM 707 N N . THR A 1 98 ? -8.706 15.984 2.383 1.00 85.12 98 THR A N 1
ATOM 708 C CA . THR A 1 98 ? -8.542 16.411 3.763 1.00 85.12 98 THR A CA 1
ATOM 709 C C . THR A 1 98 ? -9.839 16.942 4.363 1.00 85.12 98 THR A C 1
ATOM 711 O O . THR A 1 98 ? -10.201 16.536 5.463 1.00 85.12 98 THR A O 1
ATOM 714 N N . GLU A 1 99 ? -10.573 17.802 3.663 1.00 85.12 99 GLU A N 1
ATOM 715 C CA . GLU A 1 99 ? -11.861 18.309 4.148 1.00 85.12 99 GLU A CA 1
ATOM 716 C C . GLU A 1 99 ? -12.848 17.171 4.439 1.00 85.12 99 GLU A C 1
ATOM 718 O O . GLU A 1 99 ? -13.531 17.186 5.459 1.00 85.12 99 GLU A O 1
ATOM 723 N N . GLU A 1 100 ? -12.884 16.139 3.593 1.00 86.25 100 GLU A N 1
ATOM 724 C CA . GLU A 1 100 ? -13.719 14.954 3.822 1.00 86.25 100 GLU A CA 1
ATOM 725 C C . GLU A 1 100 ? -13.291 14.145 5.063 1.00 86.25 100 GLU A C 1
ATOM 727 O O . GLU A 1 100 ? -14.107 13.473 5.704 1.00 86.25 100 GLU A O 1
ATOM 732 N N . LEU A 1 101 ? -11.998 14.160 5.392 1.00 85.38 101 LEU A N 1
ATOM 733 C CA . LEU A 1 101 ? -11.463 13.495 6.580 1.00 85.38 101 LEU A CA 1
ATOM 734 C C . LEU A 1 101 ? -11.728 14.317 7.849 1.00 85.38 101 LEU A C 1
ATOM 736 O O . LEU A 1 101 ? -12.102 13.729 8.858 1.00 85.38 101 LEU A O 1
ATOM 740 N N . LEU A 1 102 ? -11.609 15.646 7.784 1.00 82.44 102 LEU A N 1
ATOM 741 C CA . LEU A 1 102 ? -11.822 16.559 8.916 1.00 82.44 102 LEU A CA 1
ATOM 742 C C . LEU A 1 102 ? -13.296 16.749 9.278 1.00 82.44 102 LEU A C 1
ATOM 744 O O . LEU A 1 102 ? -13.621 16.891 10.451 1.00 82.44 102 LEU A O 1
ATOM 748 N N . ASN A 1 103 ? -14.188 16.730 8.287 1.00 79.88 103 ASN A N 1
ATOM 749 C CA . ASN A 1 103 ? -15.628 16.893 8.503 1.00 79.88 103 ASN A CA 1
ATOM 750 C C . ASN A 1 103 ? -16.341 15.575 8.862 1.00 79.88 103 ASN A C 1
ATOM 752 O O . ASN A 1 103 ? -17.564 15.553 8.982 1.00 79.88 103 ASN A O 1
ATOM 756 N N . GLY A 1 104 ? -15.609 14.462 8.980 1.00 71.56 104 GLY A N 1
ATOM 757 C CA . GLY A 1 104 ? -16.181 13.187 9.410 1.00 71.56 104 GLY A CA 1
ATOM 758 C C . GLY A 1 104 ? -16.518 13.196 10.901 1.00 71.56 104 GLY A C 1
ATOM 759 O O . GLY A 1 104 ? -15.758 13.747 11.694 1.00 71.56 104 GLY A O 1
ATOM 760 N N . GLU A 1 105 ? -17.618 12.539 11.287 1.00 65.56 105 GLU A N 1
ATOM 761 C CA . GLU A 1 105 ? -18.065 12.443 12.691 1.00 65.56 105 GLU A CA 1
ATOM 762 C C . GLU A 1 105 ? -16.973 11.898 13.624 1.00 65.56 105 GLU A C 1
ATOM 764 O O . GLU A 1 105 ? -16.886 12.307 14.781 1.00 65.56 105 GLU A O 1
ATOM 769 N N . ASP A 1 106 ? -16.071 11.070 13.095 1.00 69.25 106 ASP A N 1
ATOM 770 C CA . ASP A 1 106 ? -15.007 10.458 13.880 1.00 69.25 106 ASP A CA 1
ATOM 771 C C . ASP A 1 106 ? -13.637 11.149 13.762 1.00 69.25 106 ASP A C 1
ATOM 773 O O . ASP A 1 106 ? -12.636 10.598 14.214 1.00 69.25 106 ASP A O 1
ATOM 777 N N . ALA A 1 107 ? -13.534 12.340 13.161 1.00 67.69 107 ALA A N 1
ATOM 778 C CA . ALA A 1 107 ? -12.240 13.006 12.948 1.00 67.69 107 ALA A CA 1
ATOM 779 C C . ALA A 1 107 ? -11.446 13.231 14.253 1.00 67.69 107 ALA A C 1
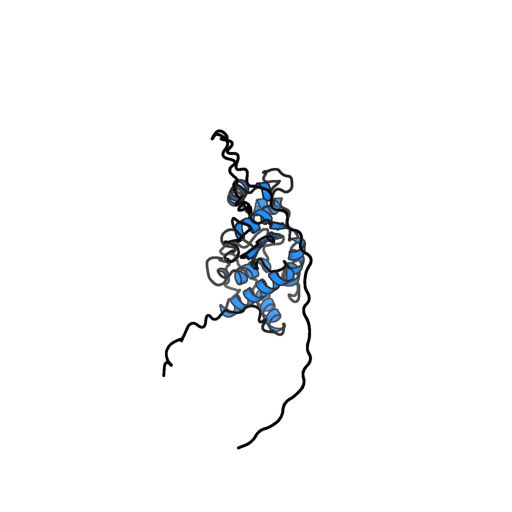ATOM 781 O O . ALA A 1 107 ? -10.217 13.141 14.265 1.00 67.69 107 ALA A O 1
ATOM 782 N N . SER A 1 108 ? -12.148 13.459 15.369 1.00 67.88 108 SER A N 1
ATOM 783 C CA . SER A 1 108 ? -11.550 13.658 16.696 1.00 67.88 108 SER A CA 1
ATOM 784 C C . SER A 1 108 ? -10.790 12.435 17.212 1.00 67.88 108 SER A C 1
ATOM 786 O O . SER A 1 108 ? -9.855 12.594 17.996 1.00 67.88 108 SER A O 1
ATOM 788 N N . GLN A 1 109 ? -11.137 11.221 16.770 1.00 73.44 109 GLN A N 1
ATOM 789 C CA . GLN A 1 109 ? -10.487 10.001 17.256 1.00 73.44 109 GLN A CA 1
ATOM 790 C C . GLN A 1 109 ? -9.078 9.799 16.680 1.00 73.44 109 GLN A C 1
ATOM 792 O O . GLN A 1 109 ? -8.306 9.004 17.212 1.00 73.44 109 GLN A O 1
ATOM 797 N N . TYR A 1 110 ? -8.748 10.509 15.598 1.00 76.19 110 TYR A N 1
ATOM 798 C CA . TYR A 1 110 ? -7.437 10.467 14.943 1.00 76.19 110 TYR A CA 1
ATOM 799 C C . TYR A 1 110 ? -6.581 11.690 15.284 1.00 76.19 110 TYR A C 1
ATOM 801 O O . TYR A 1 110 ? -5.546 11.924 14.655 1.00 76.19 110 TYR A O 1
ATOM 809 N N . SER A 1 111 ? -7.029 12.483 16.258 1.00 73.69 111 SER A N 1
ATOM 810 C CA . SER A 1 111 ? -6.300 13.635 16.762 1.00 73.69 111 SER A CA 1
ATOM 811 C C . SER A 1 111 ? -5.099 13.202 17.604 1.00 73.69 111 SER A C 1
ATOM 813 O O . SER A 1 111 ? -5.191 12.308 18.444 1.00 73.69 111 SER A O 1
ATOM 815 N N . THR A 1 112 ? -3.973 13.872 17.403 1.00 66.88 112 THR A N 1
ATOM 816 C CA . THR A 1 112 ? -2.728 13.697 18.157 1.00 66.88 112 THR A CA 1
ATOM 817 C C . THR A 1 112 ? -2.706 14.525 19.448 1.00 66.88 112 THR A C 1
ATOM 819 O O . THR A 1 112 ? -1.904 14.242 20.336 1.00 66.88 112 THR A O 1
ATOM 822 N N . SER A 1 113 ? -3.607 15.506 19.588 1.00 61.09 113 SER A N 1
ATOM 823 C CA . SER A 1 113 ? -3.613 16.505 20.672 1.00 61.09 113 SER A CA 1
ATOM 824 C C . SER A 1 113 ? -5.002 16.767 21.290 1.00 61.09 113 SER A C 1
ATOM 826 O O . SER A 1 113 ? -5.119 17.547 22.235 1.00 61.09 113 SER A O 1
ATOM 828 N N . GLY A 1 114 ? -6.066 16.128 20.787 1.00 57.41 114 GLY A N 1
ATOM 829 C CA . GLY A 1 114 ? -7.456 16.360 21.206 1.00 57.41 114 GLY A CA 1
ATOM 830 C C . GLY A 1 114 ? -8.167 17.508 20.472 1.00 57.41 114 GLY A C 1
ATOM 831 O O . GLY A 1 114 ? -9.357 17.721 20.703 1.00 57.41 114 GLY A O 1
ATOM 832 N N . GLY A 1 115 ? -7.476 18.228 19.581 1.00 58.47 115 GLY A N 1
ATOM 833 C CA . GLY A 1 115 ? -8.068 19.215 18.669 1.00 58.47 115 GLY A CA 1
ATOM 834 C C . GLY A 1 115 ? -8.576 18.604 17.354 1.00 58.47 115 GLY A C 1
ATOM 835 O O . GLY A 1 115 ? -8.281 17.456 17.030 1.00 58.47 115 GLY A O 1
ATOM 836 N N . GLN A 1 116 ? -9.375 19.360 16.594 1.00 57.69 116 GLN A N 1
ATOM 837 C CA . GLN A 1 116 ? -9.938 18.951 15.289 1.00 57.69 116 GLN A CA 1
ATOM 838 C C . GLN A 1 116 ? -9.298 19.705 14.106 1.00 57.69 116 GLN A C 1
ATOM 840 O O . GLN A 1 116 ? -9.839 19.721 13.000 1.00 57.69 116 GLN A O 1
ATOM 845 N N . GLY A 1 117 ? -8.163 20.373 14.337 1.00 63.31 117 GLY A N 1
ATOM 846 C CA . GLY A 1 117 ? -7.455 21.133 13.311 1.00 63.31 117 GLY A CA 1
ATOM 847 C C . GLY A 1 117 ? -6.700 20.246 12.318 1.00 63.31 117 GLY A C 1
ATOM 848 O O . GLY A 1 117 ? -6.388 19.089 12.596 1.00 63.31 117 GLY A O 1
ATOM 849 N N . LYS A 1 118 ? -6.351 20.825 11.160 1.00 65.00 118 LYS A N 1
ATOM 850 C CA . LYS A 1 118 ? -5.476 20.206 10.143 1.00 65.00 118 LYS A CA 1
ATOM 851 C C . LYS A 1 118 ? -4.150 19.714 10.735 1.00 65.00 118 LYS A C 1
ATOM 853 O O . LYS A 1 118 ? -3.660 18.670 10.326 1.00 65.00 118 LYS A O 1
ATOM 858 N N . ASP A 1 119 ? -3.632 20.438 11.721 1.00 69.06 119 ASP A N 1
ATOM 859 C CA . ASP A 1 119 ? -2.358 20.133 12.374 1.00 69.06 119 ASP A CA 1
ATOM 860 C C . ASP A 1 119 ? 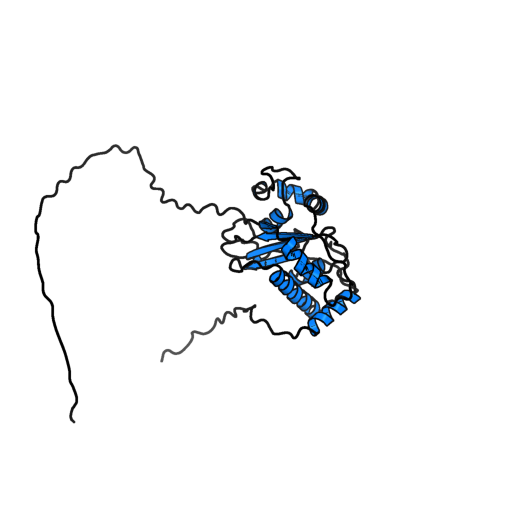-2.481 19.021 13.427 1.00 69.06 119 ASP A C 1
ATOM 862 O O . ASP A 1 119 ? -1.484 18.403 13.794 1.00 69.06 119 ASP A O 1
ATOM 866 N N . ASP A 1 120 ? -3.703 18.723 13.879 1.00 76.50 120 ASP A N 1
ATOM 867 C CA . ASP A 1 120 ? -3.946 17.768 14.958 1.00 76.50 120 ASP A CA 1
ATOM 868 C C . ASP A 1 120 ? -4.266 16.364 14.438 1.00 76.50 120 ASP A C 1
ATOM 870 O O . ASP A 1 120 ? -3.985 15.386 15.126 1.00 76.50 120 ASP A O 1
ATOM 874 N N . VAL A 1 121 ? -4.838 16.227 13.239 1.00 83.62 121 VAL A N 1
ATOM 875 C CA . VAL A 1 121 ? -5.310 14.936 12.714 1.00 83.62 121 VAL A CA 1
ATOM 876 C C . VAL A 1 121 ? -4.196 14.174 12.002 1.00 83.62 121 VAL A C 1
ATOM 878 O O . VAL A 1 121 ? -3.592 14.677 11.056 1.00 83.62 121 VAL A O 1
ATOM 881 N N . ASN A 1 122 ? -3.976 12.914 12.390 1.00 90.56 122 ASN A N 1
ATOM 882 C CA . ASN A 1 122 ? -3.143 11.997 11.618 1.00 90.56 122 ASN A CA 1
ATOM 883 C C . ASN A 1 122 ? -3.955 11.392 10.461 1.00 90.56 122 ASN A C 1
ATOM 885 O O . ASN A 1 122 ? -4.773 10.483 10.646 1.00 90.56 122 ASN A O 1
ATOM 889 N N . PHE A 1 123 ? -3.729 11.900 9.249 1.00 92.50 123 PHE A N 1
ATOM 890 C CA . PHE A 1 123 ? -4.527 11.526 8.079 1.00 92.50 123 PHE A CA 1
ATOM 891 C C . PHE A 1 123 ? -4.333 10.071 7.652 1.00 92.50 123 PHE A C 1
ATOM 893 O O . PHE A 1 123 ? -5.281 9.442 7.183 1.00 92.50 123 PHE A O 1
ATOM 900 N N . THR A 1 124 ? -3.142 9.506 7.847 1.00 95.25 124 THR A N 1
ATOM 901 C CA . THR A 1 124 ? -2.880 8.097 7.528 1.00 95.25 124 THR A CA 1
ATOM 902 C C . THR A 1 124 ? -3.715 7.175 8.418 1.00 95.25 124 THR A C 1
ATOM 904 O O . THR A 1 124 ? -4.314 6.220 7.920 1.00 95.25 124 THR A O 1
ATOM 907 N N . LEU A 1 125 ? -3.824 7.498 9.713 1.00 95.00 125 LEU A N 1
ATOM 908 C CA . LEU A 1 125 ? -4.668 6.770 10.667 1.00 95.00 125 LEU A CA 1
ATOM 909 C C . LEU A 1 125 ? -6.145 6.868 10.274 1.00 95.00 125 LEU A C 1
ATOM 911 O O . LEU A 1 125 ? -6.835 5.849 10.201 1.00 95.00 125 LEU A O 1
ATOM 915 N N . ALA A 1 126 ? -6.605 8.080 9.960 1.00 93.62 126 ALA A N 1
ATOM 916 C CA . ALA A 1 126 ? -7.980 8.312 9.534 1.00 93.62 126 ALA A CA 1
ATOM 917 C C . ALA A 1 126 ? -8.337 7.510 8.271 1.00 93.62 126 ALA A C 1
ATOM 919 O O . ALA A 1 126 ? -9.418 6.925 8.187 1.00 93.62 126 ALA A O 1
ATOM 920 N N . ILE A 1 127 ? -7.424 7.441 7.297 1.00 95.62 127 ILE A N 1
ATOM 921 C CA . ILE A 1 127 ? -7.633 6.682 6.060 1.00 95.62 127 ILE A CA 1
ATOM 922 C C . ILE A 1 127 ? -7.685 5.175 6.330 1.00 95.62 127 ILE A C 1
ATOM 924 O O . ILE A 1 127 ? -8.600 4.520 5.831 1.00 95.62 127 ILE A O 1
ATOM 928 N N . ALA A 1 128 ? -6.755 4.623 7.117 1.00 97.00 128 ALA A N 1
ATOM 929 C CA . ALA A 1 128 ? -6.752 3.195 7.452 1.00 97.00 128 ALA A CA 1
ATOM 930 C C . ALA A 1 128 ? -8.080 2.763 8.096 1.00 97.00 128 ALA A C 1
ATOM 932 O O . ALA A 1 128 ? -8.682 1.771 7.689 1.00 97.00 128 ALA A O 1
ATOM 933 N N . ALA A 1 129 ? -8.577 3.552 9.048 1.00 95.06 129 ALA A N 1
ATOM 934 C CA . ALA A 1 129 ? -9.848 3.285 9.706 1.00 95.06 129 ALA A CA 1
ATOM 935 C C . ALA A 1 129 ? -11.057 3.432 8.770 1.00 95.06 129 ALA A C 1
ATOM 937 O O . ALA A 1 129 ? -11.899 2.536 8.729 1.00 95.06 129 ALA A O 1
ATOM 938 N N . LYS A 1 130 ? -11.110 4.484 7.936 1.00 94.25 130 LYS A N 1
ATOM 939 C CA . LYS A 1 130 ? -12.173 4.626 6.921 1.00 94.25 130 LYS A CA 1
ATOM 940 C C . LYS A 1 130 ? -12.178 3.488 5.897 1.00 94.25 130 LYS A C 1
ATOM 942 O O . LYS A 1 130 ? -13.242 3.133 5.398 1.00 94.25 130 LYS A O 1
ATOM 947 N N . LEU A 1 131 ? -11.009 2.946 5.552 1.00 96.56 131 LEU A N 1
ATOM 948 C CA . LEU A 1 131 ? -10.898 1.787 4.665 1.00 96.56 131 LEU A CA 1
ATOM 949 C C . LEU A 1 131 ? -11.393 0.497 5.331 1.00 96.56 131 LEU A C 1
ATOM 951 O O . LEU A 1 131 ? -11.913 -0.364 4.629 1.00 96.56 131 LEU A O 1
ATOM 955 N N . ALA A 1 132 ? -11.246 0.365 6.652 1.00 96.12 132 ALA A N 1
ATOM 956 C CA . ALA A 1 132 ? -11.736 -0.791 7.396 1.00 96.12 132 ALA A CA 1
ATOM 957 C C . ALA A 1 132 ? -13.266 -0.785 7.550 1.00 96.12 132 ALA A C 1
ATOM 959 O O . ALA A 1 132 ? -13.884 -1.839 7.453 1.00 96.12 132 ALA A O 1
ATOM 960 N N . GLY A 1 133 ? -13.893 0.379 7.738 1.00 93.62 133 GLY A N 1
ATOM 961 C CA . GLY A 1 133 ? -15.352 0.501 7.810 1.00 93.62 133 GLY A CA 1
ATOM 962 C C . GLY A 1 133 ? -15.825 1.412 8.935 1.00 93.62 133 GLY A C 1
ATOM 963 O O . GLY A 1 133 ? -15.037 2.137 9.539 1.00 93.62 133 GLY A O 1
ATOM 964 N N . ALA A 1 134 ? -17.128 1.386 9.211 1.00 90.12 134 ALA A N 1
ATOM 965 C CA . ALA A 1 134 ? -17.742 2.269 10.209 1.00 90.12 134 ALA A CA 1
ATOM 966 C C . ALA A 1 134 ? -17.775 1.675 11.627 1.00 90.12 134 ALA A C 1
ATOM 968 O O . ALA A 1 134 ? -17.936 2.413 12.594 1.00 90.12 134 ALA A O 1
ATOM 969 N N . SER A 1 135 ? -17.632 0.354 11.770 1.00 91.62 135 SER A N 1
ATOM 970 C CA . SER A 1 135 ? -17.733 -0.334 13.060 1.00 91.62 135 SER A CA 1
ATOM 971 C C . SER A 1 135 ? -16.531 -1.233 13.309 1.00 91.62 135 SER A C 1
ATOM 973 O O . SER A 1 135 ? -16.206 -2.096 12.492 1.00 91.62 135 SER A O 1
ATOM 975 N N . ALA A 1 136 ? -15.909 -1.085 14.481 1.00 93.31 136 ALA A N 1
ATOM 976 C CA . ALA A 1 136 ? -14.868 -2.000 14.942 1.00 93.31 136 ALA A CA 1
ATOM 977 C C . ALA A 1 136 ? -15.386 -3.435 15.167 1.00 93.31 136 ALA A C 1
ATOM 979 O O . ALA A 1 136 ? -14.592 -4.365 15.223 1.00 93.31 136 ALA A O 1
ATOM 980 N N . GLN A 1 137 ? -16.701 -3.655 15.264 1.00 94.50 137 GLN A N 1
ATOM 981 C CA . GLN A 1 137 ? -17.242 -5.003 15.451 1.00 94.50 137 GLN A CA 1
ATOM 982 C C . GLN A 1 137 ? -17.056 -5.887 14.212 1.00 94.50 137 GLN A C 1
ATOM 984 O O . GLN A 1 137 ? -16.877 -7.095 14.335 1.00 94.50 137 GLN A O 1
ATOM 989 N N . ASN A 1 138 ? -17.131 -5.309 13.012 1.00 93.88 138 ASN A N 1
ATOM 990 C CA . ASN A 1 138 ? -17.175 -6.091 11.778 1.00 93.88 138 ASN A CA 1
ATOM 991 C C . ASN A 1 138 ? -16.215 -5.628 10.684 1.00 93.88 138 ASN A C 1
ATOM 993 O O . ASN A 1 138 ? -15.962 -6.432 9.792 1.00 93.88 138 ASN A O 1
ATOM 997 N N . CYS A 1 139 ? -15.716 -4.386 10.730 1.00 95.44 139 CYS A N 1
ATOM 998 C CA . CYS A 1 139 ? -14.851 -3.803 9.704 1.00 95.44 139 CYS A CA 1
ATOM 999 C C . CYS A 1 139 ? -15.282 -4.218 8.290 1.00 95.44 139 CYS A C 1
ATOM 1001 O O . CYS A 1 139 ? -14.547 -4.852 7.526 1.00 95.44 139 CYS A O 1
ATOM 1003 N N . ASP A 1 140 ? -16.539 -3.901 7.995 1.00 94.00 140 ASP A N 1
ATOM 1004 C CA . ASP A 1 140 ? -17.323 -4.392 6.867 1.00 94.00 140 ASP A CA 1
ATOM 1005 C C . ASP A 1 140 ? -16.760 -4.013 5.491 1.00 94.00 140 ASP A C 1
ATOM 1007 O O . ASP A 1 140 ? -17.059 -4.677 4.497 1.00 94.00 140 ASP A O 1
ATOM 1011 N N . LEU A 1 141 ? -15.917 -2.981 5.425 1.00 96.44 141 LEU A N 1
ATOM 1012 C CA . LEU A 1 141 ? -15.268 -2.543 4.189 1.00 96.44 141 LEU A CA 1
ATOM 1013 C C . LEU A 1 141 ? -13.850 -3.098 4.019 1.00 96.44 141 LEU A C 1
ATOM 1015 O O . LEU A 1 141 ? -13.323 -3.063 2.903 1.00 96.44 141 LEU A O 1
ATOM 1019 N N . GLY A 1 142 ? -13.248 -3.634 5.086 1.00 96.00 142 GLY A N 1
ATOM 1020 C CA . GLY A 1 142 ? -11.833 -3.990 5.120 1.00 96.00 142 GLY A CA 1
ATOM 1021 C C . GLY A 1 142 ? -11.428 -4.993 4.043 1.00 96.00 142 GLY A C 1
ATOM 1022 O O . GLY A 1 142 ? -10.413 -4.794 3.383 1.00 96.00 142 GLY A O 1
ATOM 1023 N N . GLU A 1 143 ? -12.245 -6.021 3.789 1.00 97.00 143 GLU A N 1
ATOM 1024 C CA . GLU A 1 143 ? -11.948 -7.060 2.787 1.00 97.00 143 GLU A CA 1
ATOM 1025 C C . GLU A 1 143 ? -11.827 -6.485 1.369 1.00 97.00 143 GLU A C 1
ATOM 1027 O O . GLU A 1 143 ? -10.980 -6.898 0.577 1.00 97.00 143 GLU A O 1
ATOM 1032 N N . ALA A 1 144 ? -12.672 -5.503 1.052 1.00 96.94 144 ALA A N 1
ATOM 1033 C CA . ALA A 1 144 ? -12.739 -4.869 -0.258 1.00 96.94 144 ALA A CA 1
ATOM 1034 C C . ALA A 1 144 ? -11.851 -3.616 -0.368 1.00 96.94 144 ALA A C 1
ATOM 1036 O O . ALA A 1 144 ? -11.853 -2.954 -1.419 1.00 96.94 144 ALA A O 1
ATOM 1037 N N . ALA A 1 145 ? -11.111 -3.269 0.691 1.00 97.56 145 ALA A N 1
ATOM 1038 C CA . ALA A 1 145 ? -10.279 -2.077 0.738 1.00 97.56 145 ALA A CA 1
ATOM 1039 C C . ALA A 1 145 ? -9.239 -2.082 -0.393 1.00 97.56 145 ALA A C 1
ATOM 1041 O O . ALA A 1 145 ? -8.607 -3.089 -0.711 1.00 97.56 145 ALA A O 1
ATOM 1042 N N . ASN A 1 146 ? -9.082 -0.931 -1.046 1.00 97.12 146 ASN A N 1
ATOM 1043 C CA . ASN A 1 146 ? -8.222 -0.781 -2.215 1.00 97.12 146 ASN A CA 1
ATOM 1044 C C . ASN A 1 146 ? -7.798 0.681 -2.418 1.00 97.12 146 ASN A C 1
ATOM 1046 O O . ASN A 1 146 ? -8.316 1.598 -1.779 1.00 97.12 146 ASN A O 1
ATOM 1050 N N . ALA A 1 147 ? -6.895 0.905 -3.373 1.00 95.62 147 ALA A N 1
ATOM 1051 C CA . ALA A 1 147 ? -6.296 2.211 -3.634 1.00 95.62 147 ALA A CA 1
ATOM 1052 C C . ALA A 1 147 ? -7.123 3.148 -4.550 1.00 95.62 147 ALA A C 1
ATOM 1054 O O . ALA A 1 147 ? -6.590 4.137 -5.063 1.00 95.62 147 ALA A O 1
ATOM 1055 N N . LYS A 1 148 ? -8.408 2.851 -4.830 1.00 94.62 148 LYS A N 1
ATOM 1056 C CA . LYS A 1 148 ? -9.230 3.663 -5.758 1.00 94.62 148 LYS A CA 1
ATOM 1057 C C . LYS A 1 148 ? -9.504 5.061 -5.219 1.00 94.62 148 LYS A C 1
ATOM 1059 O O . LYS A 1 148 ? -9.453 6.025 -5.979 1.00 94.62 148 LYS A O 1
ATOM 1064 N N . LYS A 1 149 ? -9.830 5.150 -3.927 1.00 92.81 149 LYS A N 1
ATOM 1065 C CA . LYS A 1 149 ? -10.153 6.415 -3.259 1.00 92.81 149 LYS A CA 1
ATOM 1066 C C . LYS A 1 149 ? -8.908 7.062 -2.661 1.00 92.81 149 LYS A C 1
ATOM 1068 O O . LYS A 1 149 ? -8.638 8.225 -2.937 1.00 92.81 149 LYS A O 1
ATOM 1073 N N . TYR A 1 150 ? -8.141 6.290 -1.895 1.00 94.44 150 TYR A N 1
ATOM 1074 C CA . TYR A 1 150 ? -6.915 6.740 -1.243 1.00 94.44 150 TYR A CA 1
ATOM 1075 C C . TYR A 1 150 ? -5.724 6.024 -1.872 1.00 94.44 150 TYR A C 1
ATOM 1077 O O . TYR A 1 150 ? -5.637 4.801 -1.826 1.00 94.44 150 TYR A O 1
ATOM 1085 N N . ARG A 1 151 ? -4.838 6.780 -2.523 1.00 94.81 151 ARG A N 1
ATOM 1086 C CA . ARG A 1 151 ? -3.697 6.212 -3.247 1.00 94.81 151 ARG A CA 1
ATOM 1087 C C . ARG A 1 151 ? -2.596 5.809 -2.275 1.00 94.81 151 ARG A C 1
ATOM 1089 O O . ARG A 1 151 ? -2.195 6.607 -1.431 1.00 94.81 151 ARG A O 1
ATOM 1096 N N . GLY A 1 152 ? -2.092 4.598 -2.456 1.00 96.69 152 GLY A N 1
ATOM 1097 C CA . GLY A 1 152 ? -1.046 4.023 -1.630 1.00 96.69 152 GLY A CA 1
ATOM 1098 C C . GLY A 1 152 ? -1.106 2.503 -1.651 1.00 96.69 152 GLY A C 1
ATOM 1099 O O . GLY A 1 152 ? -1.850 1.903 -2.433 1.00 96.69 152 GLY A O 1
ATOM 1100 N N . VAL A 1 153 ? -0.333 1.889 -0.763 1.00 98.38 153 VAL A N 1
ATOM 1101 C CA . VAL A 1 153 ? -0.438 0.455 -0.482 1.00 98.38 153 VAL A CA 1
ATOM 1102 C C . VAL A 1 153 ? -1.641 0.229 0.426 1.00 98.38 153 VAL A C 1
ATOM 1104 O O . VAL A 1 153 ? -1.789 0.922 1.432 1.00 98.38 153 VAL A O 1
ATOM 1107 N N . VAL A 1 154 ? -2.487 -0.740 0.077 1.00 98.62 154 VAL A N 1
ATOM 1108 C CA . VAL A 1 154 ? -3.639 -1.165 0.883 1.00 98.62 154 VAL A CA 1
ATOM 1109 C C . VAL A 1 154 ? -3.594 -2.679 1.033 1.00 98.62 154 VAL A C 1
ATOM 1111 O O . VAL A 1 154 ? -3.671 -3.393 0.035 1.00 98.62 154 VAL A O 1
ATOM 1114 N N . VAL A 1 155 ? -3.473 -3.182 2.258 1.00 98.56 155 VAL A N 1
ATOM 1115 C CA . VAL A 1 155 ? -3.427 -4.622 2.545 1.00 98.56 155 VAL A CA 1
ATOM 1116 C C . VAL A 1 155 ? -4.514 -4.967 3.565 1.00 98.56 155 VAL A C 1
ATOM 1118 O O . VAL A 1 155 ? -4.345 -4.684 4.753 1.00 98.56 155 VAL A O 1
ATOM 1121 N N . PRO A 1 156 ? -5.634 -5.563 3.123 1.00 98.06 156 PRO A N 1
ATOM 1122 C CA . PRO A 1 156 ? -6.586 -6.215 4.015 1.00 98.06 156 PRO A CA 1
ATOM 1123 C C . PRO A 1 156 ? -5.949 -7.413 4.722 1.00 98.06 156 PRO A C 1
ATOM 1125 O O . PRO A 1 156 ? -5.219 -8.185 4.096 1.00 98.06 156 PRO A O 1
ATOM 1128 N N . PHE A 1 157 ? -6.256 -7.612 6.002 1.00 97.94 157 PHE A N 1
ATOM 1129 C CA . PHE A 1 157 ? -5.851 -8.805 6.748 1.00 97.94 157 PHE A CA 1
ATOM 1130 C C . PHE A 1 157 ? -6.901 -9.194 7.788 1.00 97.94 157 PHE A C 1
ATOM 1132 O O . PHE A 1 157 ? -7.616 -8.340 8.304 1.00 97.94 157 PHE A O 1
ATOM 1139 N N . ALA A 1 158 ? -7.035 -10.491 8.069 1.00 97.19 158 ALA A N 1
ATOM 1140 C CA . ALA A 1 158 ? -8.113 -10.993 8.916 1.00 97.19 158 ALA A CA 1
ATOM 1141 C C . ALA A 1 158 ? -8.067 -10.383 10.328 1.00 97.19 158 ALA A C 1
ATOM 1143 O O . ALA A 1 158 ? -6.994 -10.214 10.911 1.00 97.19 158 ALA A O 1
ATOM 1144 N N . ALA A 1 159 ? -9.242 -10.106 10.897 1.00 95.56 159 ALA A N 1
ATOM 1145 C CA . ALA A 1 159 ? -9.396 -9.603 12.264 1.00 95.56 159 ALA A CA 1
ATOM 1146 C C . ALA A 1 159 ? -8.687 -10.477 13.318 1.00 95.56 159 ALA A C 1
ATOM 1148 O O . ALA A 1 159 ? -8.133 -9.968 14.288 1.00 95.56 159 ALA A O 1
ATOM 1149 N N . SER A 1 160 ? -8.654 -11.793 13.095 1.00 93.81 160 SER A N 1
ATOM 1150 C CA . SER A 1 160 ? -8.024 -12.776 13.982 1.00 93.81 160 SER A CA 1
ATOM 1151 C C . SER A 1 160 ? -6.497 -12.851 13.876 1.00 93.81 160 SER A C 1
ATOM 1153 O O . SER A 1 160 ? -5.873 -13.571 14.654 1.00 93.81 160 SER A O 1
ATOM 1155 N N . SER A 1 161 ? -5.887 -12.191 12.890 1.00 94.62 161 SER A N 1
ATOM 1156 C CA . SER A 1 161 ? -4.443 -12.250 12.660 1.00 94.62 161 SER A CA 1
ATOM 1157 C C . SER A 1 161 ? -3.704 -11.224 13.515 1.00 94.62 161 SER A C 1
ATOM 1159 O O . SER A 1 161 ? -4.126 -10.074 13.638 1.00 94.62 161 SER A O 1
ATOM 1161 N N . SER A 1 162 ? -2.551 -11.613 14.060 1.00 94.62 162 SER A N 1
ATOM 1162 C CA . SER A 1 162 ? -1.611 -10.655 14.641 1.00 94.62 162 SER A CA 1
ATOM 1163 C C . SER A 1 162 ? -1.052 -9.748 13.549 1.00 94.62 162 SER A C 1
ATOM 1165 O O . SER A 1 162 ? -0.687 -10.223 12.474 1.00 94.62 162 SER A O 1
ATOM 1167 N N . PHE A 1 163 ? -0.952 -8.452 13.839 1.00 96.75 163 PHE A N 1
ATOM 1168 C CA . PHE A 1 163 ? -0.291 -7.521 12.935 1.00 96.75 163 PHE A CA 1
ATOM 1169 C C . PHE A 1 163 ? 1.214 -7.808 12.882 1.00 96.75 163 PHE A C 1
ATOM 1171 O O . PHE A 1 163 ? 1.872 -7.836 13.920 1.00 96.75 163 PHE A O 1
ATOM 1178 N N . ASP A 1 164 ? 1.729 -7.980 11.670 1.00 97.56 164 ASP A N 1
ATOM 1179 C CA . ASP A 1 164 ? 3.152 -8.062 11.350 1.00 97.56 164 ASP A CA 1
ATOM 1180 C C . ASP A 1 164 ? 3.342 -7.389 9.992 1.00 97.56 164 ASP A C 1
ATOM 1182 O O . ASP A 1 164 ? 2.899 -7.911 8.960 1.00 97.56 164 ASP A O 1
ATOM 1186 N N . CYS A 1 165 ? 3.961 -6.208 9.982 1.00 97.69 165 CYS A N 1
ATOM 1187 C CA . CYS A 1 165 ? 4.081 -5.478 8.730 1.00 97.69 165 CYS A CA 1
ATOM 1188 C C . CYS A 1 165 ? 4.989 -6.176 7.710 1.00 97.69 165 CYS A C 1
ATOM 1190 O O . CYS A 1 165 ? 4.698 -6.122 6.515 1.00 97.69 165 CYS A O 1
ATOM 1192 N N . GLY A 1 166 ? 6.048 -6.858 8.156 1.00 96.69 166 GLY A N 1
ATOM 1193 C CA . GLY A 1 166 ? 6.959 -7.588 7.273 1.00 96.69 166 GLY A CA 1
ATOM 1194 C C . GLY A 1 166 ? 6.220 -8.671 6.501 1.00 96.69 166 GLY A C 1
ATOM 1195 O O . GLY A 1 166 ? 6.216 -8.661 5.268 1.00 96.69 166 GLY A O 1
ATOM 1196 N N . THR A 1 167 ? 5.496 -9.520 7.231 1.00 97.38 167 THR A N 1
ATOM 1197 C CA . THR A 1 167 ? 4.695 -10.604 6.651 1.00 97.38 167 THR A CA 1
ATOM 1198 C C . THR A 1 167 ? 3.619 -10.068 5.699 1.00 97.38 167 THR A C 1
ATOM 1200 O O . THR A 1 167 ? 3.463 -10.577 4.587 1.00 97.38 167 THR A O 1
ATOM 1203 N N . LEU A 1 168 ? 2.891 -9.014 6.086 1.00 98.25 168 LEU A N 1
ATOM 1204 C CA . LEU A 1 168 ? 1.821 -8.439 5.258 1.00 98.25 168 LEU A CA 1
ATOM 1205 C C . LEU A 1 168 ? 2.350 -7.809 3.960 1.00 98.25 168 LEU A C 1
ATOM 1207 O O . LEU A 1 168 ? 1.783 -8.025 2.881 1.00 98.25 168 LEU A O 1
ATOM 1211 N N . ILE A 1 169 ? 3.435 -7.039 4.054 1.00 98.00 169 ILE A N 1
ATOM 1212 C CA . ILE A 1 169 ? 4.073 -6.380 2.911 1.00 98.00 169 ILE A CA 1
ATOM 1213 C C . ILE A 1 169 ? 4.679 -7.416 1.960 1.00 98.00 169 ILE A C 1
ATOM 1215 O O . ILE A 1 169 ? 4.433 -7.344 0.754 1.00 98.00 169 ILE A O 1
ATOM 1219 N N . GLU A 1 170 ? 5.398 -8.412 2.477 1.00 96.12 170 GLU A N 1
ATOM 1220 C CA . GLU A 1 170 ? 6.012 -9.468 1.666 1.00 96.12 170 GLU A CA 1
ATOM 1221 C C . GLU A 1 170 ? 4.965 -10.348 0.971 1.00 96.12 170 GLU A C 1
ATOM 1223 O O . GLU A 1 170 ? 5.075 -10.613 -0.234 1.00 96.12 170 GLU A O 1
ATOM 1228 N N . ALA A 1 171 ? 3.909 -10.750 1.684 1.00 96.69 171 ALA A N 1
ATOM 1229 C CA . ALA A 1 171 ? 2.820 -11.533 1.110 1.00 96.69 171 ALA A CA 1
ATOM 1230 C C . ALA A 1 171 ? 2.090 -10.749 0.007 1.00 96.69 171 ALA A C 1
ATOM 1232 O O . ALA A 1 171 ? 1.870 -11.275 -1.091 1.00 96.69 171 ALA A O 1
ATOM 1233 N N . SER A 1 172 ? 1.775 -9.469 0.249 1.00 97.94 172 SER A N 1
ATOM 1234 C CA . SER A 1 172 ? 1.161 -8.611 -0.770 1.00 97.94 172 SER A CA 1
ATOM 1235 C C . SER A 1 172 ? 2.084 -8.396 -1.970 1.00 97.94 172 SER A C 1
ATOM 1237 O O . SER A 1 172 ? 1.606 -8.380 -3.107 1.00 97.94 172 SER A O 1
ATOM 1239 N N . PHE A 1 173 ? 3.383 -8.209 -1.744 1.00 96.88 173 PHE A N 1
ATOM 1240 C CA . PHE A 1 173 ? 4.367 -8.025 -2.806 1.00 96.88 173 PHE A CA 1
ATOM 1241 C C . PHE A 1 173 ? 4.473 -9.274 -3.687 1.00 96.88 173 PHE A C 1
ATOM 1243 O O . PHE A 1 173 ? 4.345 -9.194 -4.910 1.00 96.88 173 PHE A O 1
ATOM 1250 N N . THR A 1 174 ? 4.617 -10.441 -3.061 1.00 95.81 174 THR A N 1
ATOM 1251 C CA . THR A 1 174 ? 4.729 -11.735 -3.742 1.00 95.81 174 THR A CA 1
ATOM 1252 C C . THR A 1 174 ? 3.471 -12.053 -4.546 1.00 95.81 174 THR A C 1
ATOM 1254 O O . THR A 1 174 ? 3.550 -12.412 -5.725 1.00 95.81 174 THR A O 1
ATOM 1257 N N . ALA A 1 175 ? 2.289 -11.871 -3.947 1.00 97.19 175 ALA A N 1
ATOM 1258 C CA . ALA A 1 175 ? 1.021 -12.065 -4.642 1.00 97.19 175 ALA A CA 1
ATOM 1259 C C . ALA A 1 175 ? 0.877 -11.116 -5.844 1.00 97.19 175 ALA A C 1
ATOM 1261 O O . ALA A 1 175 ? 0.410 -11.540 -6.906 1.00 97.19 175 ALA A O 1
ATOM 1262 N N . GLY A 1 176 ? 1.315 -9.863 -5.696 1.00 97.81 176 GLY A N 1
ATOM 1263 C CA . GLY A 1 176 ? 1.257 -8.848 -6.741 1.00 97.81 176 GLY A CA 1
ATOM 1264 C C . GLY A 1 176 ? 2.197 -9.129 -7.908 1.00 97.81 176 GLY A C 1
ATOM 1265 O O . GLY A 1 176 ? 1.752 -9.097 -9.054 1.00 97.81 176 GLY A O 1
ATOM 1266 N N . LEU A 1 177 ? 3.463 -9.470 -7.644 1.00 96.31 177 LEU A N 1
ATOM 1267 C CA . LEU A 1 177 ? 4.420 -9.831 -8.697 1.00 96.31 177 LEU A CA 1
ATOM 1268 C C . LEU A 1 177 ? 3.937 -11.040 -9.491 1.00 96.31 177 LEU A C 1
ATOM 1270 O O . LEU A 1 177 ? 3.927 -11.013 -10.723 1.00 96.31 177 LEU A O 1
ATOM 1274 N N . ARG A 1 178 ? 3.444 -12.060 -8.785 1.00 96.25 178 ARG A N 1
ATOM 1275 C CA . ARG A 1 178 ? 2.850 -13.242 -9.408 1.00 96.25 178 ARG A CA 1
ATOM 1276 C C . ARG A 1 178 ? 1.655 -12.873 -10.294 1.00 96.25 178 ARG A C 1
ATOM 1278 O O . ARG A 1 178 ? 1.526 -13.401 -11.395 1.00 96.25 178 ARG A O 1
ATOM 1285 N N . HIS A 1 179 ? 0.787 -11.965 -9.846 1.00 97.38 179 HIS A N 1
ATOM 1286 C CA . HIS A 1 179 ? -0.333 -11.492 -10.663 1.00 97.38 179 HIS A CA 1
ATOM 1287 C C . HIS A 1 179 ? 0.151 -10.752 -11.919 1.00 97.38 179 HIS A C 1
ATOM 1289 O O . HIS A 1 179 ? -0.324 -11.048 -13.012 1.00 97.38 179 HIS A O 1
ATOM 1295 N N . LEU A 1 180 ? 1.148 -9.867 -11.799 1.00 97.12 180 LEU A N 1
ATOM 1296 C CA . LEU A 1 180 ? 1.749 -9.179 -12.950 1.00 97.12 180 LEU A CA 1
ATOM 1297 C C . LEU A 1 180 ? 2.325 -10.171 -13.976 1.00 97.12 180 LEU A C 1
ATOM 1299 O O . LEU A 1 180 ? 2.131 -9.988 -15.178 1.00 97.12 180 LEU A O 1
ATOM 1303 N N . GLN A 1 181 ? 2.985 -11.240 -13.516 1.00 95.44 181 GLN A N 1
ATOM 1304 C CA . GLN A 1 181 ? 3.480 -12.310 -14.390 1.00 95.44 181 GLN A CA 1
ATOM 1305 C C . GLN A 1 181 ? 2.337 -13.051 -15.101 1.00 95.44 181 GLN A C 1
ATOM 1307 O O . GLN A 1 181 ? 2.408 -13.262 -16.313 1.00 95.44 181 GLN A O 1
ATOM 1312 N N . MET A 1 182 ? 1.276 -13.427 -14.375 1.00 95.00 182 MET A N 1
ATOM 1313 C CA . MET A 1 182 ? 0.106 -14.105 -14.955 1.00 95.00 182 MET A CA 1
ATOM 1314 C C . MET A 1 182 ? -0.586 -13.250 -16.025 1.00 95.00 182 MET A C 1
ATOM 1316 O O . MET A 1 182 ? -0.946 -13.764 -17.084 1.00 95.00 182 MET A O 1
ATOM 1320 N N . GLU A 1 183 ? -0.689 -11.942 -15.787 1.00 96.50 183 GLU A N 1
ATOM 1321 C CA . GLU A 1 183 ? -1.229 -10.956 -16.733 1.00 96.50 183 GLU A CA 1
ATOM 1322 C C . GLU A 1 183 ? -0.255 -10.617 -17.879 1.00 96.50 183 GLU A C 1
ATOM 1324 O O . GLU A 1 183 ? -0.552 -9.768 -18.721 1.00 96.50 183 GLU A O 1
ATOM 1329 N N . LYS A 1 184 ? 0.915 -11.275 -17.937 1.00 94.88 184 LYS A N 1
ATOM 1330 C CA . LYS A 1 184 ? 1.973 -11.049 -18.939 1.00 94.88 184 LYS A CA 1
ATOM 1331 C C . LYS A 1 184 ? 2.340 -9.569 -19.056 1.00 94.88 184 LYS A C 1
ATOM 1333 O O . LYS A 1 184 ? 2.511 -9.039 -20.157 1.00 94.88 184 LYS A O 1
ATOM 1338 N N . PHE A 1 185 ? 2.416 -8.897 -17.912 1.00 96.00 185 PHE A N 1
ATOM 1339 C CA . PHE A 1 185 ? 2.671 -7.470 -17.839 1.00 96.00 185 PHE A CA 1
ATOM 1340 C C . PHE A 1 185 ? 4.010 -7.097 -18.500 1.00 96.00 185 PHE A C 1
ATOM 1342 O O . PHE A 1 185 ? 5.030 -7.755 -18.306 1.00 96.00 185 PHE A O 1
ATOM 1349 N N . ILE A 1 186 ? 4.006 -6.009 -19.278 1.00 93.69 186 ILE A N 1
ATOM 1350 C CA . ILE A 1 186 ? 5.184 -5.490 -19.986 1.00 93.69 186 ILE A CA 1
ATOM 1351 C C . ILE A 1 186 ? 5.518 -4.108 -19.421 1.00 93.69 186 ILE A C 1
ATOM 1353 O O . ILE A 1 186 ? 4.882 -3.120 -19.796 1.00 93.69 186 ILE A O 1
ATOM 1357 N N . ALA A 1 187 ? 6.548 -4.027 -18.572 1.00 92.75 187 ALA A N 1
ATOM 1358 C CA . ALA A 1 187 ? 6.947 -2.792 -17.883 1.00 92.75 187 ALA A CA 1
ATOM 1359 C C . ALA A 1 187 ? 7.146 -1.593 -18.828 1.00 92.75 187 ALA A C 1
ATOM 1361 O O . ALA A 1 187 ? 6.639 -0.511 -18.558 1.00 92.75 187 ALA A O 1
ATOM 1362 N N . ALA A 1 188 ? 7.759 -1.804 -20.001 1.00 91.31 188 ALA A N 1
ATOM 1363 C CA . ALA A 1 188 ? 8.018 -0.749 -20.992 1.00 91.31 188 ALA A CA 1
ATOM 1364 C C . ALA A 1 188 ? 6.754 -0.042 -21.527 1.00 91.31 188 ALA A C 1
ATOM 1366 O O . ALA A 1 188 ? 6.849 1.029 -22.122 1.00 91.31 188 ALA A O 1
ATOM 1367 N N . LYS A 1 189 ? 5.574 -0.653 -21.368 1.00 91.31 189 LYS A N 1
ATOM 1368 C CA . LYS A 1 189 ? 4.272 -0.105 -21.788 1.00 91.31 189 LYS A CA 1
ATOM 1369 C C . LYS A 1 189 ? 3.327 0.110 -20.602 1.00 91.31 189 LYS A C 1
ATOM 1371 O O . LYS A 1 189 ? 2.159 0.442 -20.795 1.00 91.31 189 LYS A O 1
ATOM 1376 N N . GLY A 1 190 ? 3.803 -0.155 -19.389 1.00 90.94 190 GLY A N 1
ATOM 1377 C CA . GLY A 1 190 ? 2.984 -0.255 -18.197 1.00 90.94 190 GLY A CA 1
ATOM 1378 C C . GLY A 1 190 ? 2.688 1.102 -17.582 1.00 90.94 190 GLY A C 1
ATOM 1379 O O . GLY A 1 190 ? 3.542 1.678 -16.913 1.00 90.94 190 GLY A O 1
ATOM 1380 N N . THR A 1 191 ? 1.451 1.567 -17.734 1.00 95.56 191 THR A N 1
ATOM 1381 C CA . THR A 1 191 ? 0.945 2.745 -17.020 1.00 95.56 191 THR A CA 1
ATOM 1382 C C . THR A 1 191 ? 0.065 2.337 -15.848 1.00 95.56 191 THR A C 1
ATOM 1384 O O . THR A 1 191 ? -0.798 1.466 -15.998 1.00 95.56 191 THR A O 1
ATOM 1387 N N . TYR A 1 192 ? 0.216 3.005 -14.711 1.00 96.69 192 TYR A N 1
ATOM 1388 C CA . TYR A 1 192 ? -0.600 2.760 -13.534 1.00 96.69 192 TYR A CA 1
ATOM 1389 C C . TYR A 1 192 ? -2.051 3.180 -13.787 1.00 96.69 192 TYR A C 1
ATOM 1391 O O . TYR A 1 192 ? -2.326 4.283 -14.265 1.00 96.69 192 TYR A O 1
ATOM 1399 N N . ASN A 1 193 ? -3.000 2.305 -13.457 1.00 96.94 193 ASN A N 1
ATOM 1400 C CA . ASN A 1 193 ? -4.421 2.631 -13.430 1.00 96.94 193 ASN A CA 1
ATOM 1401 C C . ASN A 1 193 ? -5.172 1.644 -12.529 1.00 96.94 193 ASN A C 1
ATOM 1403 O O . ASN A 1 193 ? -5.494 0.541 -12.952 1.00 96.94 193 ASN A O 1
ATOM 1407 N N . VAL A 1 194 ? -5.541 2.082 -11.327 1.00 96.50 194 VAL A N 1
ATOM 1408 C CA . VAL A 1 194 ? -6.260 1.273 -10.321 1.00 96.50 194 VAL A CA 1
ATOM 1409 C C . VAL A 1 194 ? -7.631 0.737 -10.772 1.00 96.50 194 VAL A C 1
ATOM 1411 O O . VAL A 1 194 ? -8.246 -0.091 -10.107 1.00 96.50 194 VAL A O 1
ATOM 1414 N N . THR A 1 195 ? -8.165 1.217 -11.896 1.00 96.69 195 THR A N 1
ATOM 1415 C CA . THR A 1 195 ? -9.450 0.755 -12.451 1.00 96.69 195 THR A CA 1
ATOM 1416 C C . THR A 1 195 ? -9.293 -0.237 -13.599 1.00 96.69 195 THR A C 1
ATOM 1418 O O . THR A 1 195 ? -10.292 -0.797 -14.048 1.00 96.69 195 THR A O 1
ATOM 1421 N N . LYS A 1 196 ? -8.066 -0.475 -14.078 1.00 96.50 196 LYS A N 1
ATOM 1422 C CA . LYS A 1 196 ? -7.783 -1.349 -15.222 1.00 96.50 196 LYS A CA 1
ATOM 1423 C C . LYS A 1 196 ? -6.747 -2.405 -14.857 1.00 96.50 196 LYS A C 1
ATOM 1425 O O . LYS A 1 196 ? -5.875 -2.165 -14.030 1.00 96.50 196 LYS A O 1
ATOM 1430 N N . ALA A 1 197 ? -6.827 -3.560 -15.508 1.00 96.44 197 ALA A N 1
ATOM 1431 C CA . ALA A 1 197 ? -5.804 -4.588 -15.373 1.00 96.44 197 ALA A CA 1
ATOM 1432 C C . ALA A 1 197 ? -4.414 -4.056 -15.791 1.00 96.44 197 ALA A C 1
ATOM 1434 O O . ALA A 1 197 ? -4.330 -3.231 -16.708 1.00 96.44 197 ALA A O 1
ATOM 1435 N N . PRO A 1 198 ? -3.334 -4.500 -15.124 1.00 97.00 198 PRO A N 1
ATOM 1436 C CA . PRO A 1 198 ? -3.341 -5.440 -13.993 1.00 97.00 198 PRO A CA 1
ATOM 1437 C C . PRO A 1 198 ? -3.571 -4.763 -12.626 1.00 97.00 198 PRO A C 1
ATOM 1439 O O . PRO A 1 198 ? -3.720 -5.434 -11.612 1.00 97.00 198 PRO A O 1
ATOM 1442 N N . PHE A 1 199 ? -3.597 -3.429 -12.563 1.00 97.81 199 PHE A N 1
ATOM 1443 C CA . PHE A 1 199 ? -3.583 -2.675 -11.302 1.00 97.81 199 PHE A CA 1
ATOM 1444 C C . PHE A 1 199 ? -4.958 -2.496 -10.644 1.00 97.81 199 PHE A C 1
ATOM 1446 O O . PHE A 1 199 ? -5.051 -1.909 -9.570 1.00 97.81 199 PHE A O 1
ATOM 1453 N N . ASN A 1 200 ? -6.031 -3.021 -11.239 1.00 96.69 200 ASN A N 1
ATOM 1454 C CA . ASN A 1 200 ? -7.300 -3.222 -10.538 1.00 96.69 200 ASN A CA 1
ATOM 1455 C C . ASN A 1 200 ? -7.229 -4.361 -9.505 1.00 96.69 200 ASN A C 1
ATOM 1457 O O . ASN A 1 200 ? -8.112 -4.450 -8.652 1.00 96.69 200 ASN A O 1
ATOM 1461 N N . ASN A 1 201 ? -6.192 -5.203 -9.562 1.00 98.19 201 ASN A N 1
ATOM 1462 C CA . ASN A 1 201 ? -5.832 -6.123 -8.493 1.00 98.19 201 ASN A CA 1
ATOM 1463 C C . ASN A 1 201 ? -5.033 -5.383 -7.406 1.00 98.19 201 ASN A C 1
ATOM 1465 O O . ASN A 1 201 ? -4.012 -4.755 -7.690 1.00 98.19 201 ASN A O 1
ATOM 1469 N N . VAL A 1 202 ? -5.482 -5.489 -6.153 1.00 98.06 202 VAL A N 1
ATOM 1470 C CA . VAL A 1 202 ? -4.890 -4.773 -5.009 1.00 98.06 202 VAL A CA 1
ATOM 1471 C C . VAL A 1 202 ? -3.415 -5.127 -4.812 1.00 98.06 202 VAL A C 1
ATOM 1473 O O . VAL A 1 202 ? -2.590 -4.230 -4.678 1.00 98.06 202 VAL A O 1
ATOM 1476 N N . ALA A 1 203 ? -3.049 -6.407 -4.880 1.00 98.31 203 ALA A N 1
ATOM 1477 C CA . ALA A 1 203 ? -1.668 -6.832 -4.678 1.00 98.31 203 ALA A CA 1
ATOM 1478 C C . ALA A 1 203 ? -0.737 -6.298 -5.783 1.00 98.31 203 ALA A C 1
ATOM 1480 O O . ALA A 1 203 ? 0.344 -5.788 -5.491 1.00 98.31 203 ALA A O 1
ATOM 1481 N N . ALA A 1 204 ? -1.164 -6.336 -7.050 1.00 98.12 204 ALA A N 1
ATOM 1482 C CA . ALA A 1 204 ? -0.391 -5.757 -8.153 1.00 98.12 204 ALA A CA 1
ATOM 1483 C C . ALA A 1 204 ? -0.288 -4.226 -8.060 1.00 98.12 204 ALA A C 1
ATOM 1485 O O . ALA A 1 204 ? 0.770 -3.660 -8.340 1.00 98.12 204 ALA A O 1
ATOM 1486 N N . SER A 1 205 ? -1.358 -3.556 -7.619 1.00 98.00 205 SER A N 1
ATOM 1487 C CA . SER A 1 205 ? -1.332 -2.126 -7.296 1.00 98.00 205 SER A CA 1
ATOM 1488 C C . SER A 1 205 ? -0.314 -1.821 -6.194 1.00 98.00 205 SER A C 1
ATOM 1490 O O . SER A 1 205 ? 0.469 -0.883 -6.326 1.00 98.00 205 SER A O 1
ATOM 1492 N N . ASN A 1 206 ? -0.273 -2.632 -5.135 1.00 98.25 206 ASN A N 1
ATOM 1493 C CA . ASN A 1 206 ? 0.668 -2.456 -4.030 1.00 98.25 206 ASN A CA 1
ATOM 1494 C C . ASN A 1 206 ? 2.122 -2.583 -4.500 1.00 98.25 206 ASN A C 1
ATOM 1496 O O . ASN A 1 206 ? 2.954 -1.770 -4.102 1.00 98.25 206 ASN A O 1
ATOM 1500 N N . VAL A 1 207 ? 2.429 -3.538 -5.388 1.00 97.25 207 VAL A N 1
ATOM 1501 C CA . VAL A 1 207 ? 3.772 -3.663 -5.988 1.00 97.25 207 VAL A CA 1
ATOM 1502 C C . VAL A 1 207 ? 4.164 -2.389 -6.735 1.00 97.25 207 VAL A C 1
ATOM 1504 O O . VAL A 1 207 ? 5.288 -1.921 -6.563 1.00 97.25 207 VAL A O 1
ATOM 1507 N N . ALA A 1 208 ? 3.247 -1.790 -7.502 1.00 96.56 208 ALA A N 1
ATOM 1508 C CA . ALA A 1 208 ? 3.518 -0.532 -8.200 1.00 96.56 208 ALA A CA 1
ATOM 1509 C C . ALA A 1 208 ? 3.886 0.601 -7.230 1.00 96.56 208 ALA A C 1
ATOM 1511 O O . ALA A 1 208 ? 4.874 1.291 -7.457 1.00 96.56 208 ALA A O 1
ATOM 1512 N N . PHE A 1 209 ? 3.150 0.769 -6.125 1.00 96.38 209 PHE A N 1
ATOM 1513 C CA . PHE A 1 209 ? 3.479 1.793 -5.126 1.00 96.38 209 PHE A CA 1
ATOM 1514 C C . PHE A 1 209 ? 4.803 1.518 -4.412 1.00 96.38 209 PHE A C 1
ATOM 1516 O O . PHE A 1 209 ? 5.649 2.406 -4.345 1.00 96.38 209 PHE A O 1
ATOM 1523 N N . MET A 1 210 ? 5.013 0.292 -3.921 1.00 95.69 210 MET A N 1
ATOM 1524 C CA . MET A 1 210 ? 6.228 -0.058 -3.175 1.00 95.69 210 MET A CA 1
ATOM 1525 C C . MET A 1 210 ? 7.497 0.130 -4.005 1.00 95.69 210 MET A C 1
ATOM 1527 O O . MET A 1 210 ? 8.536 0.491 -3.456 1.00 95.69 210 MET A O 1
ATOM 1531 N N . MET A 1 211 ? 7.418 -0.109 -5.314 1.00 94.31 211 MET A N 1
ATOM 1532 C CA . MET A 1 211 ? 8.558 -0.074 -6.234 1.00 94.31 211 MET A CA 1
ATOM 1533 C C . MET A 1 211 ? 8.608 1.198 -7.091 1.00 94.31 211 MET A C 1
ATOM 1535 O O . MET A 1 211 ? 9.403 1.273 -8.026 1.00 94.31 211 MET A O 1
ATOM 1539 N N . SER A 1 212 ? 7.773 2.198 -6.799 1.00 91.38 212 SER A N 1
ATOM 1540 C CA . SER A 1 212 ? 7.816 3.473 -7.513 1.00 91.38 212 SER A CA 1
ATOM 1541 C C . SER A 1 212 ? 9.092 4.244 -7.165 1.00 91.38 212 SER A C 1
ATOM 1543 O O . SER A 1 212 ? 9.471 4.353 -5.995 1.00 91.38 212 SER A O 1
ATOM 1545 N N . ASP A 1 213 ? 9.742 4.810 -8.175 1.00 89.50 213 ASP A N 1
ATOM 1546 C CA . ASP A 1 213 ? 10.885 5.716 -8.032 1.00 89.50 213 ASP A CA 1
ATOM 1547 C C . ASP A 1 213 ? 10.475 7.162 -7.708 1.00 89.50 213 ASP A C 1
ATOM 1549 O O . ASP A 1 213 ? 11.320 7.955 -7.300 1.00 89.50 213 ASP A O 1
ATOM 1553 N N . LYS A 1 214 ? 9.184 7.496 -7.831 1.00 90.12 214 LYS A N 1
ATOM 1554 C CA . LYS A 1 214 ? 8.654 8.832 -7.527 1.00 90.12 214 LYS A CA 1
ATOM 1555 C C . LYS A 1 214 ? 8.679 9.155 -6.041 1.00 90.12 214 LYS A C 1
ATOM 1557 O O . LYS A 1 214 ? 8.944 10.282 -5.647 1.00 90.12 214 LYS A O 1
ATOM 1562 N N . SER A 1 215 ? 8.382 8.167 -5.208 1.00 88.50 215 SER A N 1
ATOM 1563 C CA . SER A 1 215 ? 8.180 8.400 -3.786 1.00 88.50 215 SER A CA 1
ATOM 1564 C C . SER A 1 215 ? 9.455 8.174 -2.989 1.00 88.50 215 SER A C 1
ATOM 1566 O O . SER A 1 215 ? 10.035 7.089 -3.009 1.00 88.50 215 SER A O 1
ATOM 1568 N N . SER A 1 216 ? 9.854 9.198 -2.237 1.00 92.50 216 SER A N 1
ATOM 1569 C CA . SER A 1 216 ? 10.994 9.163 -1.309 1.00 92.50 216 SER A CA 1
ATOM 1570 C C . SER A 1 216 ? 10.577 9.114 0.161 1.00 92.50 216 SER A C 1
ATOM 1572 O O . SER A 1 216 ? 11.412 8.854 1.028 1.00 92.50 216 SER A O 1
ATOM 1574 N N . LYS A 1 217 ? 9.286 9.326 0.455 1.00 97.00 217 LYS A N 1
ATOM 1575 C CA . LYS A 1 217 ? 8.744 9.298 1.816 1.00 97.00 217 LYS A CA 1
ATOM 1576 C C . LYS A 1 217 ? 7.443 8.509 1.912 1.00 97.00 217 LYS A C 1
ATOM 1578 O O . LYS A 1 217 ? 6.659 8.503 0.961 1.00 97.00 217 LYS A O 1
ATOM 1583 N N . MET A 1 218 ? 7.195 7.890 3.064 1.00 97.06 218 MET A N 1
ATOM 1584 C CA . MET A 1 218 ? 5.952 7.161 3.341 1.00 97.06 218 MET A CA 1
ATOM 1585 C C . MET A 1 218 ? 5.468 7.321 4.785 1.00 97.06 218 MET A C 1
ATOM 1587 O O . MET A 1 218 ? 6.260 7.528 5.702 1.00 97.06 218 MET A O 1
ATOM 1591 N N . SER A 1 219 ? 4.163 7.168 4.983 1.00 97.94 219 SER A N 1
ATOM 1592 C CA . SER A 1 219 ? 3.508 7.065 6.289 1.00 97.94 219 SER A CA 1
ATOM 1593 C C . SER A 1 219 ? 2.544 5.884 6.256 1.00 97.94 219 SER A C 1
ATOM 1595 O O . SER A 1 219 ? 1.788 5.753 5.294 1.00 97.94 219 SER A O 1
ATOM 1597 N N . CYS A 1 220 ? 2.559 5.027 7.278 1.00 98.44 220 CYS A N 1
ATOM 1598 C CA . CYS A 1 220 ? 1.668 3.872 7.378 1.00 98.44 220 CYS A CA 1
ATOM 1599 C C . CYS A 1 220 ? 0.837 3.880 8.651 1.00 98.44 220 CYS A C 1
ATOM 1601 O O . CYS A 1 220 ? 1.306 4.264 9.721 1.00 98.44 220 CYS A O 1
ATOM 1603 N N . ALA A 1 221 ? -0.368 3.337 8.543 1.00 98.06 221 ALA A N 1
ATOM 1604 C CA . ALA A 1 221 ? -1.208 3.029 9.679 1.00 98.06 221 ALA A CA 1
ATOM 1605 C C . ALA A 1 221 ? -1.956 1.720 9.454 1.00 98.06 221 ALA A C 1
ATOM 1607 O O . ALA A 1 221 ? -2.252 1.353 8.315 1.00 98.06 221 ALA A O 1
ATOM 1608 N N . ALA A 1 222 ? -2.292 1.034 10.541 1.00 98.12 222 ALA A N 1
ATOM 1609 C CA . ALA A 1 222 ? -3.123 -0.158 10.475 1.00 98.12 222 ALA A CA 1
ATOM 1610 C C . ALA A 1 222 ? -4.220 -0.138 11.530 1.00 98.12 222 ALA A C 1
ATOM 1612 O O . ALA A 1 222 ? -3.964 0.247 12.673 1.00 98.12 222 ALA A O 1
ATOM 1613 N N . THR A 1 223 ? -5.421 -0.585 11.165 1.00 97.12 223 THR A N 1
ATOM 1614 C CA . THR A 1 223 ? -6.419 -0.981 12.164 1.00 97.12 223 THR A CA 1
ATOM 1615 C C . THR A 1 223 ? -6.022 -2.316 12.776 1.00 97.12 223 THR A C 1
ATOM 1617 O O . THR A 1 223 ? -5.435 -3.158 12.105 1.00 97.12 223 THR A O 1
ATOM 1620 N N . THR A 1 224 ? -6.270 -2.503 14.071 1.00 94.75 224 THR A N 1
ATOM 1621 C CA . THR A 1 224 ? -5.922 -3.764 14.760 1.00 94.75 224 THR A CA 1
ATOM 1622 C C . THR A 1 224 ? -6.980 -4.208 15.764 1.00 94.75 224 THR A C 1
ATOM 1624 O O . THR A 1 224 ? -6.734 -5.111 16.557 1.00 94.75 224 THR A O 1
ATOM 1627 N N . ASN A 1 225 ? -8.117 -3.518 15.810 1.00 94.44 225 ASN A N 1
ATOM 1628 C CA . ASN A 1 225 ? -9.168 -3.727 16.803 1.00 94.44 225 ASN A CA 1
ATOM 1629 C C . ASN A 1 225 ? -10.493 -4.166 16.171 1.00 94.44 225 ASN A C 1
ATOM 1631 O O . ASN A 1 225 ? -11.528 -4.039 16.820 1.00 94.44 225 ASN A O 1
ATOM 1635 N N . CYS A 1 226 ? -10.468 -4.636 14.922 1.00 95.50 226 CYS A N 1
ATOM 1636 C CA . CYS A 1 226 ? -11.621 -5.288 14.321 1.00 95.50 226 CYS A CA 1
ATOM 1637 C C . CYS A 1 226 ? -11.919 -6.594 15.077 1.00 95.50 226 CYS A C 1
ATOM 1639 O O . CYS A 1 226 ? -11.025 -7.428 15.213 1.00 95.50 226 CYS A O 1
ATO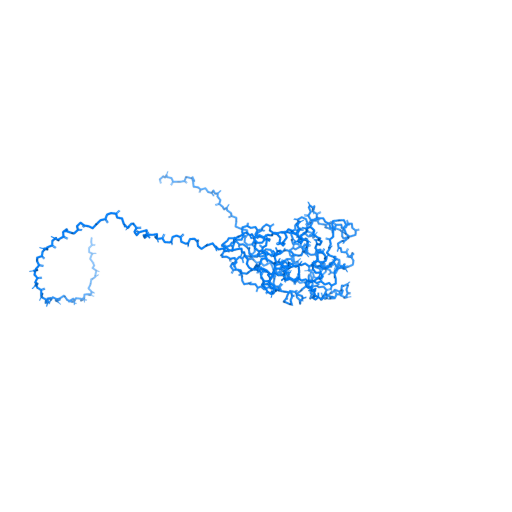M 1641 N N . GLU A 1 227 ? -13.143 -6.784 15.574 1.00 95.56 227 GLU A N 1
ATOM 1642 C CA . GLU A 1 227 ? -13.557 -8.030 16.249 1.00 95.56 227 GLU A CA 1
ATOM 1643 C C . GLU A 1 227 ? -13.851 -9.151 15.240 1.00 95.56 227 GLU A C 1
ATOM 1645 O O . GLU A 1 227 ? -13.575 -10.324 15.492 1.00 95.56 227 GLU A O 1
ATOM 1650 N N . ALA A 1 228 ? -14.383 -8.781 14.075 1.00 94.75 228 ALA A N 1
ATOM 1651 C CA . ALA A 1 228 ? -14.622 -9.649 12.932 1.00 94.75 228 ALA A CA 1
ATOM 1652 C C . ALA A 1 228 ? -14.265 -8.926 11.621 1.00 94.75 228 ALA A C 1
ATOM 1654 O O . ALA A 1 228 ? -13.920 -7.744 11.619 1.00 94.75 228 ALA A O 1
ATOM 1655 N N . GLY A 1 229 ? -14.330 -9.652 10.503 1.00 95.88 229 GLY A N 1
ATOM 1656 C CA . GLY A 1 229 ? -13.991 -9.126 9.182 1.00 95.88 229 GLY A CA 1
ATOM 1657 C C . GLY A 1 229 ? -12.490 -8.923 9.004 1.00 95.88 229 GLY A C 1
ATOM 1658 O O . GLY A 1 229 ? -11.698 -9.816 9.325 1.00 95.88 229 GLY A O 1
ATOM 1659 N N . TYR A 1 230 ? -12.103 -7.766 8.461 1.00 97.88 230 TYR A N 1
ATOM 1660 C CA . TYR A 1 230 ? -10.720 -7.486 8.084 1.00 97.88 230 TYR A CA 1
ATOM 1661 C C . TYR A 1 230 ? -10.239 -6.151 8.641 1.00 97.88 230 TYR A C 1
ATOM 1663 O O . TYR A 1 230 ? -10.844 -5.101 8.433 1.00 97.88 230 TYR A O 1
ATOM 1671 N N . ASN A 1 231 ? -9.084 -6.201 9.288 1.00 98.19 231 ASN A N 1
ATOM 1672 C CA . ASN A 1 231 ? -8.261 -5.030 9.499 1.00 98.19 231 ASN A CA 1
ATOM 1673 C C . ASN A 1 231 ? -7.640 -4.565 8.166 1.00 98.19 231 ASN A C 1
ATOM 1675 O O . ASN A 1 231 ? -7.579 -5.314 7.187 1.00 98.19 231 ASN A O 1
ATOM 1679 N N . VAL A 1 232 ? -7.134 -3.333 8.134 1.00 98.44 232 VAL A N 1
ATOM 1680 C CA . VAL A 1 232 ? -6.494 -2.747 6.951 1.00 98.44 232 VAL A CA 1
ATOM 1681 C C . VAL A 1 232 ? -5.176 -2.103 7.342 1.00 98.44 232 VAL A C 1
ATOM 1683 O O . VAL A 1 232 ? -5.148 -1.235 8.212 1.00 98.44 232 VAL A O 1
ATOM 1686 N N . LEU A 1 233 ? -4.098 -2.487 6.658 1.00 98.75 233 LEU A N 1
ATOM 1687 C CA . LEU A 1 233 ? -2.855 -1.723 6.585 1.00 98.75 233 LEU A CA 1
ATOM 1688 C C . LEU A 1 233 ? -2.942 -0.768 5.392 1.00 98.75 233 LEU A C 1
ATOM 1690 O O . LEU A 1 233 ? -3.164 -1.198 4.259 1.00 98.75 233 LEU A O 1
ATOM 1694 N N . TYR A 1 234 ? -2.731 0.518 5.641 1.00 98.69 234 TYR A N 1
ATOM 1695 C CA . TYR A 1 234 ? -2.613 1.543 4.614 1.00 98.69 234 TYR A CA 1
ATOM 1696 C C . TYR A 1 234 ? -1.264 2.240 4.730 1.00 98.69 234 TYR A C 1
ATOM 1698 O O . TYR A 1 234 ? -0.895 2.686 5.815 1.00 98.69 234 TYR A O 1
ATOM 1706 N N . CYS A 1 235 ? -0.557 2.381 3.611 1.00 98.56 235 CYS A N 1
ATOM 1707 C CA . CYS A 1 235 ? 0.636 3.213 3.526 1.00 98.56 235 CYS A CA 1
ATOM 1708 C C . CYS A 1 235 ? 0.478 4.258 2.430 1.00 98.56 235 CYS A C 1
ATOM 1710 O O . CYS A 1 235 ? 0.358 3.929 1.246 1.00 98.56 235 CYS A O 1
ATOM 1712 N N . HIS A 1 236 ? 0.525 5.519 2.836 1.00 97.62 236 HIS A N 1
ATOM 1713 C CA . HIS A 1 236 ? 0.590 6.654 1.942 1.00 97.62 236 HIS A CA 1
ATOM 1714 C C . HIS A 1 236 ? 2.038 6.944 1.549 1.00 97.62 236 HIS A C 1
ATOM 1716 O O . HIS A 1 236 ? 2.936 6.899 2.387 1.00 97.62 236 HIS A O 1
ATOM 1722 N N . PHE A 1 237 ? 2.250 7.287 0.283 1.00 96.25 237 PHE A N 1
ATOM 1723 C CA . PHE A 1 237 ? 3.552 7.675 -0.243 1.00 96.25 237 PHE A CA 1
ATOM 1724 C C . PHE A 1 237 ? 3.496 9.129 -0.712 1.00 96.25 237 PHE A C 1
ATOM 1726 O O . PHE A 1 237 ? 2.607 9.498 -1.487 1.00 96.25 237 PHE A O 1
ATOM 1733 N N . ILE A 1 238 ? 4.456 9.948 -0.286 1.00 95.19 238 ILE A N 1
ATOM 1734 C CA . ILE A 1 238 ? 4.577 11.321 -0.785 1.00 95.19 238 ILE A CA 1
ATOM 1735 C C . ILE A 1 238 ? 4.959 11.247 -2.265 1.00 95.19 238 ILE A C 1
ATOM 1737 O O . ILE A 1 238 ? 5.794 10.432 -2.656 1.00 95.19 238 ILE A O 1
ATOM 1741 N N . GLU A 1 239 ? 4.279 12.035 -3.097 1.00 91.44 239 GLU A N 1
ATOM 1742 C CA . GLU A 1 239 ? 4.318 11.910 -4.564 1.00 91.44 239 GLU A CA 1
ATOM 1743 C C . GLU A 1 239 ? 3.815 10.550 -5.095 1.00 91.44 239 GLU A C 1
ATOM 1745 O O . GLU A 1 239 ? 4.358 9.981 -6.039 1.00 91.44 239 GLU A O 1
ATOM 1750 N N . SER A 1 240 ? 2.732 10.037 -4.500 1.00 89.88 240 SER A N 1
ATOM 1751 C CA . SER A 1 240 ? 2.039 8.811 -4.927 1.00 89.88 240 SER A CA 1
ATOM 1752 C C . SER A 1 240 ? 1.768 8.725 -6.441 1.00 89.88 240 SER A C 1
ATOM 1754 O O . SER A 1 240 ? 1.327 9.698 -7.064 1.00 89.88 240 SER A O 1
ATOM 1756 N N . LEU A 1 241 ? 1.893 7.511 -6.997 1.00 92.69 241 LEU A N 1
ATOM 1757 C CA . LEU A 1 241 ? 1.530 7.181 -8.382 1.00 92.69 241 LEU A CA 1
ATOM 1758 C C . LEU A 1 241 ? 0.102 7.617 -8.737 1.00 92.69 241 LEU A C 1
ATOM 1760 O O . LEU A 1 241 ? -0.871 7.278 -8.057 1.00 92.69 241 LEU A O 1
ATOM 1764 N N . LYS A 1 242 ? -0.038 8.323 -9.857 1.00 93.69 242 LYS A N 1
ATOM 1765 C CA . LYS A 1 242 ? -1.305 8.771 -10.445 1.00 93.69 242 LYS A CA 1
ATOM 1766 C C . LYS A 1 242 ? -1.644 7.935 -11.675 1.00 93.69 242 LYS A C 1
ATOM 1768 O O . LYS A 1 242 ? -0.786 7.311 -12.292 1.00 93.69 242 LYS A O 1
ATOM 1773 N N . THR A 1 243 ? -2.919 7.926 -12.054 1.00 94.88 243 THR A N 1
ATOM 1774 C CA . THR A 1 243 ? -3.348 7.257 -13.286 1.00 94.88 243 THR A CA 1
ATOM 1775 C C . THR A 1 243 ? -2.582 7.808 -14.488 1.00 94.88 243 THR A C 1
ATOM 1777 O O . THR A 1 243 ? -2.566 9.018 -14.696 1.00 94.88 243 THR A O 1
ATOM 1780 N N . GLY A 1 244 ? -2.002 6.916 -15.290 1.00 95.06 244 GLY A N 1
ATOM 1781 C CA . GLY A 1 244 ? -1.189 7.261 -16.458 1.00 95.06 244 GLY A CA 1
ATOM 1782 C C . GLY A 1 244 ? 0.313 7.333 -16.180 1.00 95.06 244 GLY A C 1
ATOM 1783 O O . GLY A 1 244 ? 1.085 7.341 -17.135 1.00 95.06 244 GLY A O 1
ATOM 1784 N N . ASP A 1 245 ? 0.737 7.325 -14.915 1.00 94.81 245 ASP A N 1
ATOM 1785 C CA . ASP A 1 245 ? 2.158 7.297 -14.570 1.00 94.81 245 ASP A CA 1
ATOM 1786 C C . ASP A 1 245 ? 2.820 5.988 -15.003 1.00 94.81 245 ASP A C 1
ATOM 1788 O O . ASP A 1 245 ? 2.204 4.923 -14.942 1.00 94.81 245 ASP A O 1
ATOM 1792 N N . SER A 1 246 ? 4.095 6.058 -15.395 1.00 91.94 246 SER A N 1
ATOM 1793 C CA . SER A 1 246 ? 4.918 4.856 -15.540 1.00 91.94 246 SER A CA 1
ATOM 1794 C C . SER A 1 246 ? 5.055 4.154 -14.188 1.00 91.94 246 SER A C 1
ATOM 1796 O O . SER A 1 246 ? 5.129 4.806 -13.148 1.00 91.94 246 SER A O 1
ATOM 1798 N N . THR A 1 247 ? 5.053 2.825 -14.206 1.00 88.44 247 THR A N 1
ATOM 1799 C CA . THR A 1 247 ? 5.008 1.999 -12.987 1.00 88.44 247 THR A CA 1
ATOM 1800 C C . THR A 1 247 ? 6.390 1.562 -12.534 1.00 88.44 247 THR A C 1
ATOM 1802 O O . THR A 1 247 ? 6.772 1.837 -11.403 1.00 88.44 247 THR A O 1
ATOM 1805 N N . PHE A 1 248 ? 7.145 0.916 -13.423 1.00 87.12 248 PHE A N 1
ATOM 1806 C CA . PHE A 1 248 ? 8.474 0.391 -13.129 1.00 87.12 248 PHE A CA 1
ATOM 1807 C C . PHE A 1 248 ? 9.440 0.731 -14.266 1.00 87.12 248 PHE A C 1
ATOM 1809 O O . PHE A 1 248 ? 9.078 0.565 -15.437 1.00 87.12 248 PHE A O 1
ATOM 1816 N N . PRO A 1 249 ? 10.695 1.090 -13.953 1.00 88.00 249 PRO A N 1
ATOM 1817 C CA . PRO A 1 249 ? 11.792 0.909 -14.891 1.00 88.00 249 PRO A CA 1
ATOM 1818 C C . PRO A 1 249 ? 11.850 -0.553 -15.363 1.00 88.00 249 PRO A C 1
ATOM 1820 O O . PRO A 1 249 ? 11.616 -1.485 -14.584 1.00 88.00 249 PRO A O 1
ATOM 1823 N N . VAL A 1 250 ? 12.157 -0.775 -16.643 1.00 90.31 250 VAL A N 1
ATOM 1824 C CA . VAL A 1 250 ? 12.186 -2.124 -17.242 1.00 90.31 250 VAL A CA 1
ATOM 1825 C C . VAL A 1 250 ? 13.220 -3.004 -16.541 1.00 90.31 250 VAL A C 1
ATOM 1827 O O . VAL A 1 250 ? 12.974 -4.179 -16.264 1.00 90.31 250 VAL A O 1
ATOM 1830 N N . GLU A 1 251 ? 14.368 -2.420 -16.221 1.00 90.94 251 GLU A N 1
ATOM 1831 C CA . GLU A 1 251 ? 15.490 -3.059 -15.546 1.00 90.94 251 GLU A CA 1
ATOM 1832 C C . GLU A 1 251 ? 15.113 -3.486 -14.126 1.00 90.94 251 GLU A C 1
ATOM 1834 O O . GLU A 1 251 ? 15.412 -4.616 -13.732 1.00 90.94 251 GLU A O 1
ATOM 1839 N N . LEU A 1 252 ? 14.392 -2.623 -13.402 1.00 92.38 252 LEU A N 1
ATOM 1840 C CA . LEU A 1 252 ? 13.874 -2.932 -12.074 1.00 92.38 252 LEU A CA 1
ATOM 1841 C C . LEU A 1 252 ? 12.917 -4.121 -12.144 1.00 92.38 252 LEU A C 1
ATOM 1843 O O . LEU A 1 252 ? 13.122 -5.099 -11.433 1.00 92.38 252 LEU A O 1
ATOM 1847 N N . TYR A 1 253 ? 11.912 -4.083 -13.024 1.00 93.00 253 TYR A N 1
ATOM 1848 C CA . TYR A 1 253 ? 10.942 -5.176 -13.127 1.00 93.00 253 TYR A CA 1
ATOM 1849 C C . TYR A 1 253 ? 11.622 -6.514 -13.452 1.00 93.00 253 TYR A C 1
ATOM 1851 O O . TYR A 1 253 ? 11.351 -7.516 -12.798 1.00 93.00 253 TYR A O 1
ATOM 1859 N N . ASN A 1 254 ? 12.584 -6.526 -14.379 1.00 91.31 254 ASN A N 1
ATOM 1860 C CA . ASN A 1 254 ? 13.363 -7.729 -14.684 1.00 91.31 254 ASN A CA 1
ATOM 1861 C C . ASN A 1 254 ? 14.173 -8.238 -13.479 1.00 91.31 254 ASN A C 1
ATOM 1863 O O . ASN A 1 254 ? 14.310 -9.450 -13.303 1.00 91.31 254 ASN A O 1
ATOM 1867 N N . ALA A 1 255 ? 14.715 -7.343 -12.649 1.00 91.44 255 ALA A N 1
ATOM 1868 C CA . ALA A 1 255 ? 15.398 -7.724 -11.415 1.00 91.44 255 ALA A CA 1
ATOM 1869 C C . ALA A 1 255 ? 14.427 -8.326 -10.384 1.00 91.44 255 ALA A C 1
ATOM 1871 O O . ALA A 1 255 ? 14.758 -9.337 -9.764 1.00 91.44 255 ALA A O 1
ATOM 1872 N N . LEU A 1 256 ? 13.211 -7.778 -10.266 1.00 92.25 256 LEU A N 1
ATOM 1873 C CA . LEU A 1 256 ? 12.159 -8.327 -9.401 1.00 92.25 256 LEU A CA 1
ATOM 1874 C C . LEU A 1 256 ? 11.776 -9.756 -9.807 1.00 92.25 256 LEU A C 1
ATOM 1876 O O . LEU A 1 256 ? 11.680 -10.632 -8.948 1.00 92.25 256 LEU A O 1
ATOM 1880 N N . LEU A 1 257 ? 11.614 -10.011 -11.110 1.00 90.31 257 LEU A N 1
ATOM 1881 C CA . LEU A 1 257 ? 11.290 -11.351 -11.610 1.00 90.31 257 LEU A CA 1
ATOM 1882 C C . LEU A 1 257 ? 12.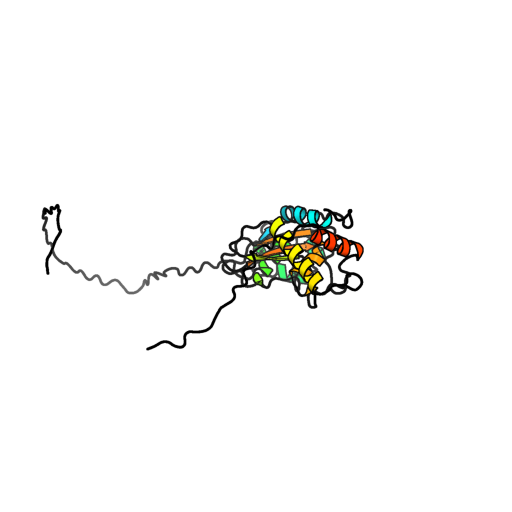403 -12.360 -11.292 1.00 90.31 257 LEU A C 1
ATOM 1884 O O . LEU A 1 257 ? 12.124 -13.441 -10.779 1.00 90.31 257 LEU A O 1
ATOM 1888 N N . LYS A 1 258 ? 13.670 -11.983 -11.507 1.00 88.25 258 LYS A N 1
ATOM 1889 C CA . LYS A 1 258 ? 14.822 -12.835 -11.162 1.00 88.25 258 LYS A CA 1
ATOM 1890 C C . LYS A 1 258 ? 14.902 -13.135 -9.666 1.00 88.25 258 LYS A C 1
ATOM 1892 O O . LYS A 1 258 ? 15.230 -14.257 -9.287 1.00 88.25 258 LYS A O 1
ATOM 1897 N N . ARG A 1 259 ? 14.603 -12.148 -8.813 1.00 85.62 259 ARG A N 1
ATOM 1898 C CA . ARG A 1 259 ? 14.549 -12.338 -7.355 1.00 85.62 259 ARG A CA 1
ATOM 1899 C C . ARG A 1 259 ? 13.507 -13.396 -6.984 1.00 85.62 259 ARG A C 1
ATOM 1901 O O . ARG A 1 259 ? 13.814 -14.276 -6.188 1.00 85.62 259 ARG A O 1
ATOM 1908 N N . GLN A 1 260 ? 12.324 -13.345 -7.594 1.00 83.50 260 GLN A N 1
ATOM 1909 C CA . GLN A 1 260 ? 11.244 -14.304 -7.342 1.00 83.50 260 GLN A CA 1
ATOM 1910 C C . GLN A 1 260 ? 11.579 -15.729 -7.819 1.00 83.50 260 GLN A C 1
ATOM 1912 O O . GLN A 1 260 ? 11.196 -16.700 -7.172 1.00 83.50 260 GLN A O 1
ATOM 1917 N N . GLU A 1 261 ? 12.312 -15.875 -8.925 1.00 78.06 261 GLU A N 1
ATOM 1918 C CA . GLU A 1 261 ? 12.773 -17.182 -9.420 1.00 78.06 261 GLU A CA 1
ATOM 1919 C C . GLU A 1 261 ? 13.850 -17.815 -8.517 1.00 78.06 261 GLU A C 1
ATOM 1921 O O . GLU A 1 261 ? 13.924 -19.038 -8.407 1.00 78.06 261 GLU A O 1
ATOM 1926 N N . GLY A 1 262 ? 14.682 -16.994 -7.862 1.00 66.31 262 GLY A N 1
ATOM 1927 C CA . GLY A 1 262 ? 15.746 -17.445 -6.956 1.00 66.31 262 GLY A CA 1
ATOM 1928 C C . GLY A 1 262 ? 15.270 -17.852 -5.558 1.00 66.31 262 GLY A C 1
ATOM 1929 O O . GLY A 1 262 ? 15.956 -18.607 -4.868 1.00 66.31 262 GLY A O 1
ATOM 1930 N N . THR A 1 263 ? 14.098 -17.385 -5.129 1.00 61.91 263 THR A N 1
ATOM 1931 C CA . THR A 1 263 ? 13.448 -17.848 -3.900 1.00 61.91 263 THR A CA 1
ATOM 1932 C C . THR A 1 263 ? 12.740 -19.170 -4.190 1.00 61.91 263 THR A C 1
ATOM 1934 O O . THR A 1 263 ? 11.724 -19.183 -4.879 1.00 61.91 263 THR A O 1
ATOM 1937 N N . ALA A 1 264 ? 13.280 -20.296 -3.707 1.00 44.88 264 ALA A N 1
ATOM 1938 C CA . ALA A 1 264 ? 12.649 -21.607 -3.858 1.00 44.88 264 ALA A CA 1
ATOM 1939 C C . ALA A 1 264 ? 11.207 -21.549 -3.331 1.00 44.88 264 ALA A C 1
ATOM 1941 O O . ALA A 1 264 ? 10.968 -21.378 -2.138 1.00 44.88 264 ALA A O 1
ATOM 1942 N N . TRP A 1 265 ? 10.249 -21.634 -4.250 1.00 44.84 265 TRP A N 1
ATOM 1943 C CA . TRP A 1 265 ? 8.843 -21.396 -3.969 1.00 44.84 265 TRP A CA 1
ATOM 1944 C C . TRP A 1 265 ? 8.265 -22.594 -3.211 1.00 44.84 265 TRP A C 1
ATOM 1946 O O . TRP A 1 265 ? 7.857 -23.591 -3.807 1.00 44.84 265 TRP A O 1
ATOM 1956 N N . THR A 1 266 ? 8.246 -22.531 -1.881 1.00 39.25 266 THR A N 1
ATOM 1957 C CA . THR A 1 266 ? 7.383 -23.414 -1.098 1.00 39.25 266 THR A CA 1
ATOM 1958 C C . THR A 1 266 ? 5.974 -22.868 -1.239 1.00 39.25 266 THR A C 1
ATOM 1960 O O . THR A 1 266 ? 5.693 -21.769 -0.767 1.00 39.25 266 THR A O 1
ATOM 1963 N N . ALA A 1 267 ? 5.110 -23.591 -1.951 1.00 38.12 267 ALA A N 1
ATOM 1964 C CA . ALA A 1 267 ? 3.693 -23.276 -2.021 1.00 38.12 267 ALA A CA 1
ATOM 1965 C C . ALA A 1 267 ? 3.151 -23.151 -0.591 1.00 38.12 267 ALA A C 1
ATOM 1967 O O . ALA A 1 267 ? 3.040 -24.147 0.119 1.00 38.12 267 ALA A O 1
ATOM 1968 N N . ASP A 1 268 ? 2.886 -21.921 -0.164 1.00 38.38 268 ASP A N 1
ATOM 1969 C CA . ASP A 1 268 ? 2.309 -21.639 1.138 1.00 38.38 268 ASP A CA 1
ATOM 1970 C C . ASP A 1 268 ? 0.847 -22.129 1.125 1.00 38.38 268 ASP A C 1
ATOM 1972 O O . ASP A 1 268 ? 0.058 -21.662 0.293 1.00 38.38 268 ASP A O 1
ATOM 1976 N N . PRO A 1 269 ? 0.452 -23.096 1.974 1.00 38.44 269 PRO A N 1
ATOM 1977 C CA . PRO A 1 269 ? -0.904 -23.643 1.971 1.00 38.44 269 PRO A CA 1
ATOM 1978 C C . PRO A 1 269 ? -1.960 -22.679 2.556 1.00 38.44 269 PRO A C 1
ATOM 1980 O O . PRO A 1 269 ? -3.118 -23.064 2.708 1.00 38.44 269 PRO A O 1
ATOM 1983 N N . GLY A 1 270 ? -1.597 -21.429 2.871 1.00 39.78 270 GLY A N 1
ATOM 1984 C CA . GLY A 1 270 ? -2.440 -20.469 3.592 1.00 39.78 270 GLY A CA 1
ATOM 1985 C C . GLY A 1 270 ? -3.645 -19.884 2.844 1.00 39.78 270 GLY A C 1
ATOM 1986 O O . GLY A 1 270 ? -4.551 -19.364 3.490 1.00 39.78 270 GLY A O 1
ATOM 1987 N N . PHE A 1 271 ? -3.734 -19.995 1.515 1.00 41.50 271 PHE A N 1
ATOM 1988 C CA . PHE A 1 271 ? -4.955 -19.621 0.787 1.00 41.50 271 PHE A CA 1
ATOM 1989 C C . PHE A 1 271 ? -5.812 -20.860 0.541 1.00 41.50 271 PHE A C 1
ATOM 1991 O O . PHE A 1 271 ? -5.893 -21.378 -0.573 1.00 41.50 271 PHE A O 1
ATOM 1998 N N . VAL A 1 272 ? -6.457 -21.346 1.603 1.00 38.75 272 VAL A N 1
ATOM 1999 C CA . VAL A 1 272 ? -7.519 -22.349 1.496 1.00 38.75 272 VAL A CA 1
ATOM 2000 C C . VAL A 1 272 ? -8.666 -21.726 0.703 1.00 38.75 272 VAL A C 1
ATOM 2002 O O . VAL A 1 272 ? -9.532 -21.039 1.239 1.00 38.75 272 VAL A O 1
ATOM 2005 N N . THR A 1 273 ? -8.691 -21.980 -0.603 1.00 41.09 273 THR A N 1
ATOM 2006 C CA . THR A 1 273 ? -9.930 -21.945 -1.374 1.00 41.09 273 THR A CA 1
ATOM 2007 C C . THR A 1 273 ? -10.874 -22.957 -0.739 1.00 41.09 273 THR A C 1
ATOM 2009 O O . THR A 1 273 ? -10.704 -24.165 -0.911 1.00 41.09 273 THR A O 1
ATOM 2012 N N . ILE A 1 274 ? -11.852 -22.472 0.025 1.00 43.84 274 ILE A N 1
ATOM 2013 C CA . ILE A 1 274 ? -12.980 -23.275 0.492 1.00 43.84 274 ILE A CA 1
ATOM 2014 C C . ILE A 1 274 ? -13.772 -23.670 -0.759 1.00 43.84 274 ILE A C 1
ATOM 2016 O O . ILE A 1 274 ? -14.614 -22.922 -1.252 1.00 43.84 274 ILE A O 1
ATOM 2020 N N . ILE A 1 275 ? -13.463 -24.841 -1.318 1.00 44.62 275 ILE A N 1
ATOM 2021 C CA . ILE A 1 275 ? -14.283 -25.468 -2.351 1.00 44.62 275 ILE A CA 1
ATOM 2022 C C . ILE A 1 275 ? -15.535 -25.988 -1.644 1.00 44.62 275 ILE A C 1
ATOM 2024 O O . ILE A 1 275 ? -15.521 -27.042 -1.006 1.00 44.62 275 ILE A O 1
ATOM 2028 N N . PHE A 1 276 ? -16.624 -25.227 -1.745 1.00 38.81 276 PHE A N 1
ATOM 2029 C CA . PHE A 1 276 ? -17.965 -25.691 -1.406 1.00 38.81 276 PHE A CA 1
ATOM 2030 C C . PHE A 1 276 ? -18.318 -26.880 -2.312 1.00 38.81 276 PHE A C 1
ATOM 2032 O O . PHE A 1 276 ? -18.709 -26.717 -3.466 1.00 38.81 276 PHE A O 1
ATOM 2039 N N . SER A 1 277 ? -18.159 -28.097 -1.792 1.00 40.00 277 SER A N 1
ATOM 2040 C CA . SER A 1 277 ? -18.670 -29.311 -2.429 1.00 40.00 277 SER A CA 1
ATOM 2041 C C . SER A 1 277 ? -20.155 -29.445 -2.099 1.00 40.00 277 SER A C 1
ATOM 2043 O O . SER A 1 277 ? -20.534 -30.020 -1.082 1.00 40.00 277 SER A O 1
ATOM 2045 N N . SER A 1 278 ? -21.008 -28.872 -2.945 1.00 41.69 278 SER A N 1
ATOM 2046 C CA . SER A 1 278 ? -22.457 -29.080 -2.910 1.00 41.69 278 SER A CA 1
ATOM 2047 C C . SER A 1 278 ? -22.879 -30.007 -4.053 1.00 41.69 278 SER A C 1
ATOM 2049 O O . SER A 1 278 ? -23.025 -29.541 -5.176 1.00 41.69 278 SER A O 1
ATOM 2051 N N . ALA A 1 279 ? -23.039 -31.304 -3.750 1.00 46.34 279 ALA A N 1
ATOM 2052 C CA . ALA A 1 279 ? -23.859 -32.351 -4.410 1.00 46.34 279 ALA A CA 1
ATOM 2053 C C . ALA A 1 279 ? -23.264 -33.726 -4.010 1.00 46.34 279 ALA A C 1
ATOM 2055 O O . ALA A 1 279 ? -22.050 -33.867 -4.018 1.00 46.34 279 ALA A O 1
ATOM 2056 N N . LEU A 1 280 ? -23.969 -34.796 -3.625 1.00 41.94 280 LEU A N 1
ATOM 2057 C CA . LEU A 1 280 ? -25.348 -35.235 -3.820 1.00 41.94 280 LEU A CA 1
ATOM 2058 C C . LEU A 1 280 ? -25.861 -35.937 -2.540 1.00 41.94 280 LEU A C 1
ATOM 2060 O O . LEU A 1 280 ? -25.206 -36.842 -2.033 1.00 41.94 280 LEU A O 1
ATOM 2064 N N . LEU A 1 281 ? -27.086 -35.628 -2.107 1.00 47.44 281 LEU A N 1
ATOM 2065 C CA . LEU A 1 281 ? -27.948 -36.585 -1.403 1.00 47.44 281 LEU A CA 1
ATOM 2066 C C . LEU A 1 281 ? -29.107 -36.925 -2.335 1.00 47.44 281 LEU A C 1
ATOM 2068 O O . LEU A 1 281 ? -30.172 -36.321 -2.263 1.00 47.44 281 LEU A O 1
ATOM 2072 N N . LEU A 1 282 ? -28.880 -37.881 -3.232 1.00 51.06 282 LEU A N 1
ATOM 2073 C CA . LEU A 1 282 ? -29.947 -38.641 -3.868 1.00 51.06 282 LEU A CA 1
ATOM 2074 C C . LEU A 1 282 ? -29.495 -40.102 -3.983 1.00 51.06 282 LEU A C 1
ATOM 2076 O O . LEU A 1 282 ? -28.441 -40.375 -4.547 1.00 51.06 282 LEU A O 1
ATOM 2080 N N . LEU A 1 283 ? -30.365 -40.991 -3.488 1.00 46.12 283 LEU A N 1
ATOM 2081 C CA . LEU A 1 283 ? -30.427 -42.449 -3.675 1.00 46.12 283 LEU A CA 1
ATOM 2082 C C . LEU A 1 283 ? -29.531 -43.348 -2.804 1.00 46.12 283 LEU A C 1
ATOM 2084 O O . LEU A 1 283 ? -28.448 -43.742 -3.210 1.00 46.12 283 LEU A O 1
ATOM 2088 N N . SER A 1 284 ? -30.106 -43.839 -1.699 1.00 41.28 284 SER A N 1
ATOM 2089 C CA . SER A 1 284 ? -30.344 -45.287 -1.528 1.00 41.28 284 SER A CA 1
ATOM 2090 C C . SER A 1 284 ? -31.278 -45.541 -0.336 1.00 41.28 284 SER A C 1
ATOM 2092 O O . SER A 1 284 ? -30.838 -45.792 0.782 1.00 41.28 284 SER A O 1
ATOM 2094 N N . GLY A 1 285 ? -32.584 -45.439 -0.587 1.00 44.09 285 GLY A N 1
ATOM 2095 C CA . GLY A 1 285 ? -33.583 -46.194 0.161 1.00 44.09 285 GLY A CA 1
ATOM 2096 C C . GLY A 1 285 ? -33.859 -47.475 -0.617 1.00 44.09 285 GLY A C 1
ATOM 2097 O O . GLY A 1 285 ? -34.501 -47.416 -1.666 1.00 44.09 285 GLY A O 1
ATOM 2098 N N . LEU A 1 286 ? -33.310 -48.583 -0.129 1.00 39.94 286 LEU A N 1
ATOM 2099 C CA . LEU A 1 286 ? -33.679 -49.962 -0.440 1.00 39.94 286 LEU A CA 1
ATOM 2100 C C . LEU A 1 286 ? -33.422 -50.787 0.819 1.00 39.94 286 LEU A C 1
ATOM 2102 O O . LEU A 1 286 ? -32.316 -50.630 1.384 1.00 39.94 286 LEU A O 1
#